Protein AF-A0A8R1IP32-F1 (afdb_monomer_lite)

pLDDT: mean 83.84, std 14.91, range [37.38, 96.38]

Radius of gyration: 29.08 Å; chains: 1; bounding box: 67×50×126 Å

InterPro domains:
  IPR026971 Condensin subunit 1/Condensin-2 complex subunit D3 [PTHR14222] (8-237)

Sequence (276 aa):
MQLHQANDDRVVEDEQAAADKLHTVLQLRAQIQQLIDKMIVEVELSNCIDIALRCVLMGETAEIKEGIKFLTRCKLFEITGAETAIRSMCSLVWRPSADVITELIDAAEDMFISKLDGNEKASERDKSTVENLMKAMHGATEMDRPSIEEVIYLLASVGNDDEGGLGRHRKRRHIETNVITRLWAIALDNSTGGTNKKIDALRILYPISRTEKGIPEARTRIRSLQKKLMDEPAVAVEALRIISILNTPTKQEKGSIRFIARCSAFIRTTRCLDPS

Foldseek 3Di:
DVVVVVVVVVVVVVVVVVVVVVVVVVVVVVVVVVVVVVVVVLVVLLVCLVVLLCCLVPNDLVSVLVSLVSLLVCLVVVRPPSLVSLLSSLVCCPPPDPSSVVSNLQSCLSQQQADDDPPDDPVVSLVSNLVSLLSSLQPRDPVSLVSSLVSLLVLAAPPPPPPDDDDDDDPGDHNDPSSLVVLCCQLLDPDPDDPSSNLSSLSSLLSNCLHLVNLVVLVVCLVSLVVQCPPDPSSVVSSVSSVVNNPPAHPVRVVVVVVVVVVVVVVVVVVVPDDD

Organism: Caenorhabditis japonica (NCBI:txid281687)

Secondary structure (DSSP, 8-state):
-HHHHHHHHHHHHHHHHHHHHHHHHHHHHHHHHHHHHHHHHHHHHHHHHHHHHHHHHHS-HHHHHHHHHHHHHHHHTT-TTHHHHHHHHGGGGGSS-HHHHHHHHHHHHHHHS----TT--HHHHHHHHHHHHHHHHTT--TTTHHHHHHHHHHHHH-TT--SS--S---------HHHHHHHHHHHT--SSS-HHHHHHHHHHHHHHHTSTTHHHHHHHTHHHHHHHTTS-HHHHHHHHHHHHHTTSPPHHHHHHHHHHHHHHHHHHHHTTS---

Structure (mmCIF, N/CA/C/O backbone):
data_AF-A0A8R1IP32-F1
#
_entry.id   AF-A0A8R1IP32-F1
#
loop_
_atom_site.group_PDB
_atom_site.id
_atom_site.type_symbol
_atom_site.label_atom_id
_atom_site.label_alt_id
_atom_site.label_comp_id
_atom_site.label_asym_id
_atom_site.label_entity_id
_atom_site.label_seq_id
_atom_site.pdbx_PDB_ins_code
_atom_site.Cartn_x
_atom_site.Cartn_y
_atom_site.Cartn_z
_atom_site.occupancy
_atom_site.B_iso_or_equiv
_atom_site.auth_seq_id
_atom_site.auth_comp_id
_atom_site.auth_asym_id
_atom_site.auth_atom_id
_atom_site.pdbx_PDB_model_num
ATOM 1 N N . MET A 1 1 ? 17.462 -6.164 -74.990 1.00 57.53 1 MET A N 1
ATOM 2 C CA . MET A 1 1 ? 16.887 -5.013 -74.255 1.00 57.53 1 MET A CA 1
ATOM 3 C C . MET A 1 1 ? 16.107 -5.459 -73.021 1.00 57.53 1 MET A C 1
ATOM 5 O O . MET A 1 1 ? 16.503 -5.069 -71.938 1.00 57.53 1 MET A O 1
ATOM 9 N N . GLN A 1 2 ? 15.111 -6.347 -73.141 1.00 57.56 2 GLN A N 1
ATOM 10 C CA . GLN A 1 2 ? 14.302 -6.820 -71.996 1.00 57.56 2 GLN A CA 1
ATOM 11 C C . GLN A 1 2 ? 15.091 -7.562 -70.892 1.00 57.56 2 GLN A C 1
ATOM 13 O O . GLN A 1 2 ? 14.781 -7.414 -69.719 1.00 57.56 2 GLN A O 1
ATOM 18 N N . LEU A 1 3 ? 16.148 -8.309 -71.242 1.00 58.19 3 LEU A N 1
ATOM 19 C CA . LEU A 1 3 ? 17.011 -9.003 -70.267 1.00 58.19 3 LEU A CA 1
ATOM 20 C C . LEU A 1 3 ? 17.903 -8.066 -69.435 1.00 58.19 3 LEU A C 1
ATOM 22 O O . LEU A 1 3 ? 18.272 -8.430 -68.328 1.00 58.19 3 LEU A O 1
ATOM 26 N N . HIS A 1 4 ? 18.253 -6.887 -69.959 1.00 57.31 4 HIS A N 1
ATOM 27 C CA . HIS A 1 4 ? 19.042 -5.907 -69.204 1.00 57.31 4 HIS A CA 1
ATOM 28 C C . HIS A 1 4 ? 18.160 -5.154 -68.206 1.00 57.31 4 HIS A C 1
ATOM 30 O O . HIS A 1 4 ? 18.536 -5.051 -67.049 1.00 57.31 4 HIS A O 1
ATOM 36 N N . GLN A 1 5 ? 16.943 -4.770 -68.608 1.00 62.59 5 GLN A N 1
ATOM 37 C CA . GLN A 1 5 ? 15.963 -4.155 -67.704 1.00 62.59 5 GLN A CA 1
ATOM 38 C C . GLN A 1 5 ? 15.575 -5.080 -66.543 1.00 62.59 5 GLN A C 1
ATOM 40 O O . GLN A 1 5 ? 15.630 -4.663 -65.398 1.00 62.59 5 GLN A O 1
ATOM 45 N N . ALA A 1 6 ? 15.307 -6.364 -66.805 1.00 65.38 6 ALA A N 1
ATOM 46 C CA . ALA A 1 6 ? 14.987 -7.321 -65.742 1.00 65.38 6 ALA A CA 1
ATOM 47 C C . ALA A 1 6 ? 16.161 -7.611 -64.781 1.00 65.38 6 ALA A C 1
ATOM 49 O O . ALA A 1 6 ? 15.945 -8.126 -63.685 1.00 65.38 6 ALA A O 1
ATOM 50 N N . ASN A 1 7 ? 17.402 -7.341 -65.195 1.00 69.19 7 ASN A N 1
ATOM 51 C CA . ASN A 1 7 ? 18.579 -7.491 -64.342 1.00 69.19 7 ASN A CA 1
ATOM 52 C C . ASN A 1 7 ? 18.815 -6.223 -63.508 1.00 69.19 7 ASN A C 1
ATOM 54 O O . ASN A 1 7 ? 19.120 -6.332 -62.326 1.00 69.19 7 ASN A O 1
ATOM 58 N N . ASP A 1 8 ? 18.601 -5.046 -64.100 1.00 70.00 8 ASP A N 1
ATOM 59 C CA . ASP A 1 8 ? 18.676 -3.755 -63.411 1.00 70.00 8 ASP A CA 1
ATOM 60 C C . ASP A 1 8 ? 17.563 -3.619 -62.355 1.00 70.00 8 ASP A C 1
ATOM 62 O O . ASP A 1 8 ? 17.843 -3.231 -61.223 1.00 70.00 8 ASP A O 1
ATOM 66 N N . ASP A 1 9 ? 16.333 -4.043 -62.668 1.00 72.88 9 ASP A N 1
ATOM 67 C CA . ASP A 1 9 ? 15.201 -4.024 -61.728 1.00 72.88 9 ASP A CA 1
ATOM 68 C C . ASP A 1 9 ? 15.466 -4.912 -60.496 1.00 72.88 9 ASP A C 1
ATOM 70 O O . ASP A 1 9 ? 15.176 -4.525 -59.365 1.00 72.88 9 ASP A O 1
ATOM 74 N N . ARG A 1 10 ? 16.102 -6.078 -60.685 1.00 74.56 10 ARG A N 1
ATOM 75 C CA . ARG A 1 10 ? 16.478 -6.978 -59.580 1.00 74.56 10 ARG A CA 1
ATOM 76 C C . ARG A 1 10 ? 17.589 -6.410 -58.701 1.00 74.56 10 ARG A C 1
ATOM 78 O O . ARG A 1 10 ? 17.558 -6.606 -57.492 1.00 74.56 10 ARG A O 1
ATOM 85 N N . VAL A 1 11 ? 18.559 -5.709 -59.290 1.00 78.88 11 VAL A N 1
ATOM 86 C CA . VAL A 1 11 ? 19.636 -5.051 -58.532 1.00 78.88 11 VAL A CA 1
ATOM 87 C C . VAL A 1 11 ? 19.066 -3.934 -57.656 1.00 78.88 11 VAL A C 1
ATOM 89 O O . VAL A 1 11 ? 19.436 -3.832 -56.490 1.00 78.88 11 VAL A O 1
ATOM 92 N N . VAL A 1 12 ? 18.114 -3.152 -58.174 1.00 80.75 12 VAL A N 1
ATOM 93 C CA . VAL A 1 12 ? 17.436 -2.095 -57.406 1.00 80.75 12 VAL A CA 1
ATOM 94 C C . VAL A 1 12 ? 16.606 -2.677 -56.256 1.00 80.75 12 VAL A C 1
ATOM 96 O O . VAL A 1 12 ? 16.650 -2.151 -55.144 1.00 80.75 12 VAL A O 1
ATOM 99 N N . GLU A 1 13 ? 15.884 -3.777 -56.480 1.00 81.56 13 GLU A N 1
ATOM 100 C CA . GLU A 1 13 ? 15.136 -4.465 -55.419 1.00 81.56 13 GLU A CA 1
ATOM 101 C C . GLU A 1 13 ? 16.055 -5.028 -54.321 1.00 81.56 13 GLU A C 1
ATOM 103 O O . GLU A 1 13 ? 15.749 -4.894 -53.133 1.00 81.56 13 GLU A O 1
ATOM 108 N N . ASP A 1 14 ? 17.201 -5.607 -54.691 1.00 81.88 14 ASP A N 1
ATOM 109 C CA . ASP A 1 14 ? 18.185 -6.131 -53.739 1.00 81.88 14 ASP A CA 1
ATOM 110 C C . ASP A 1 14 ? 18.859 -5.007 -52.927 1.00 81.88 14 ASP A C 1
ATOM 112 O O . ASP A 1 14 ? 19.059 -5.152 -51.715 1.00 81.88 14 ASP A O 1
ATOM 116 N N . GLU A 1 15 ? 19.166 -3.865 -53.553 1.00 81.94 15 GLU A N 1
ATOM 117 C CA . GLU A 1 15 ? 19.694 -2.672 -52.875 1.00 81.94 15 GLU A CA 1
ATOM 118 C C . GLU A 1 15 ? 18.669 -2.062 -51.913 1.00 81.94 15 GLU A C 1
ATOM 120 O O . GLU A 1 15 ? 19.012 -1.730 -50.773 1.00 81.94 15 GLU A O 1
ATOM 125 N N . GLN A 1 16 ? 17.402 -1.980 -52.324 1.00 82.81 16 GLN A N 1
ATOM 126 C CA . GLN A 1 16 ? 16.315 -1.502 -51.473 1.00 82.81 16 GLN A CA 1
ATOM 127 C C . GLN A 1 16 ? 16.096 -2.446 -50.281 1.00 82.81 16 GLN A C 1
ATOM 129 O O . GLN A 1 16 ? 16.031 -1.998 -49.137 1.00 82.81 16 GLN A O 1
ATOM 134 N N . ALA A 1 17 ? 16.091 -3.762 -50.510 1.00 85.06 17 ALA A N 1
ATOM 135 C CA . ALA A 1 17 ? 15.984 -4.753 -49.443 1.00 85.06 17 ALA A CA 1
ATOM 136 C C . ALA A 1 17 ? 17.194 -4.723 -48.490 1.00 85.06 17 ALA A C 1
ATOM 138 O O . ALA A 1 17 ? 17.050 -4.972 -47.288 1.00 85.06 17 ALA A O 1
ATOM 139 N N . ALA A 1 18 ? 18.396 -4.423 -48.993 1.00 85.62 18 ALA A N 1
ATOM 140 C CA . ALA A 1 18 ? 19.586 -4.230 -48.169 1.00 85.62 18 ALA A CA 1
ATOM 141 C C . ALA A 1 18 ? 19.497 -2.944 -47.329 1.00 85.62 18 ALA A C 1
ATOM 143 O O . ALA A 1 18 ? 19.829 -2.972 -46.139 1.00 85.62 18 ALA A O 1
ATOM 144 N N . ALA A 1 19 ? 19.002 -1.847 -47.909 1.00 85.12 19 ALA A N 1
ATOM 145 C CA . ALA A 1 19 ? 18.762 -0.589 -47.207 1.00 85.12 19 ALA A CA 1
ATOM 146 C C . ALA A 1 19 ? 17.698 -0.742 -46.108 1.00 85.12 19 ALA A C 1
ATOM 148 O O . ALA A 1 19 ? 17.917 -0.298 -44.978 1.00 85.12 19 ALA A O 1
ATOM 149 N N . ASP A 1 20 ? 16.604 -1.452 -46.387 1.00 89.94 20 ASP A N 1
ATOM 150 C CA . ASP A 1 20 ? 15.539 -1.727 -45.419 1.00 89.94 20 ASP A CA 1
ATOM 151 C C . ASP A 1 20 ? 16.045 -2.607 -44.266 1.00 89.94 20 ASP A C 1
ATOM 153 O O . ASP A 1 20 ? 15.796 -2.320 -43.089 1.00 89.94 20 ASP A O 1
ATOM 157 N N . LYS A 1 21 ? 16.841 -3.644 -44.565 1.00 89.19 21 LYS A N 1
ATOM 158 C CA . LYS A 1 21 ? 17.506 -4.466 -43.537 1.00 89.19 21 LYS A CA 1
ATOM 159 C C . LYS A 1 21 ? 18.446 -3.630 -42.673 1.00 89.19 21 LYS A C 1
ATOM 161 O O . LYS A 1 21 ? 18.402 -3.748 -41.449 1.00 89.19 21 LYS A O 1
ATOM 166 N N . LEU A 1 22 ? 19.263 -2.769 -43.279 1.00 91.56 22 LEU A N 1
ATOM 167 C CA . LEU A 1 22 ? 20.160 -1.874 -42.548 1.00 91.56 22 LEU A CA 1
ATOM 168 C C . LEU A 1 22 ? 19.375 -0.907 -41.652 1.00 91.56 22 LEU A C 1
ATOM 170 O O . LEU A 1 22 ? 19.733 -0.727 -40.488 1.00 91.56 22 LEU A O 1
ATOM 174 N N . HIS A 1 23 ? 18.280 -0.335 -42.155 1.00 91.50 23 HIS A N 1
ATOM 175 C CA . HIS A 1 23 ? 17.402 0.530 -41.373 1.00 91.50 23 HIS A CA 1
ATOM 176 C C . HIS A 1 23 ? 16.813 -0.211 -40.167 1.00 91.50 23 HIS A C 1
ATOM 178 O O . HIS A 1 23 ? 16.862 0.292 -39.045 1.00 91.50 23 HIS A O 1
ATOM 184 N N . THR A 1 24 ? 16.348 -1.445 -40.373 1.00 92.50 24 THR A N 1
ATOM 185 C CA . THR A 1 24 ? 15.814 -2.301 -39.304 1.00 92.50 24 THR A CA 1
ATOM 186 C C . THR A 1 24 ? 16.881 -2.604 -38.245 1.00 92.50 24 THR A C 1
ATOM 188 O O . THR A 1 24 ? 16.621 -2.497 -37.048 1.00 92.50 24 THR A O 1
ATOM 191 N N . VAL A 1 25 ? 18.115 -2.911 -38.662 1.00 93.31 25 VAL A N 1
ATOM 192 C CA . VAL A 1 25 ? 19.250 -3.133 -37.749 1.00 93.31 25 VAL A CA 1
ATOM 193 C C . VAL A 1 25 ? 19.569 -1.876 -36.935 1.00 93.31 25 VAL A C 1
ATOM 195 O O . VAL A 1 25 ? 19.809 -1.970 -35.731 1.00 93.31 25 VAL A O 1
ATOM 198 N N . LEU A 1 26 ? 19.542 -0.693 -37.554 1.00 93.56 26 LEU A N 1
ATOM 199 C CA . LEU A 1 26 ? 19.768 0.573 -36.853 1.00 93.56 26 LEU A CA 1
ATOM 200 C C . LEU A 1 26 ? 18.653 0.883 -35.845 1.00 93.56 26 LEU A C 1
ATOM 202 O O . LEU A 1 26 ? 18.955 1.304 -34.727 1.00 93.56 26 LEU A O 1
ATOM 206 N N . GLN A 1 27 ? 17.389 0.623 -36.194 1.00 94.00 27 GLN A N 1
ATOM 207 C CA . GLN A 1 27 ? 16.262 0.764 -35.267 1.00 94.00 27 GLN A CA 1
ATOM 208 C C . GLN A 1 27 ? 16.402 -0.175 -34.064 1.00 94.00 27 GLN A C 1
ATOM 210 O O . GLN A 1 27 ? 16.279 0.268 -32.922 1.00 94.00 27 GLN A O 1
ATOM 215 N N . LEU A 1 28 ? 16.722 -1.451 -34.301 1.00 94.25 28 LEU A N 1
ATOM 216 C CA . LEU A 1 28 ? 16.949 -2.427 -33.232 1.00 94.25 28 LEU A CA 1
ATOM 217 C C . LEU A 1 28 ? 18.117 -2.013 -32.334 1.00 94.25 28 LEU A C 1
ATOM 219 O O . LEU A 1 28 ? 18.013 -2.090 -31.113 1.00 94.25 28 LEU A O 1
ATOM 223 N N . ARG A 1 29 ? 19.210 -1.505 -32.911 1.00 94.44 29 ARG A N 1
ATOM 224 C CA . ARG A 1 29 ? 20.347 -0.997 -32.135 1.00 94.44 29 ARG A CA 1
ATOM 225 C C . ARG A 1 29 ? 19.951 0.182 -31.244 1.00 94.44 29 ARG A C 1
ATOM 227 O O . ARG A 1 29 ? 20.361 0.221 -30.087 1.00 94.44 29 ARG A O 1
ATOM 234 N N . ALA A 1 30 ? 19.150 1.114 -31.757 1.00 93.88 30 ALA A N 1
ATOM 235 C CA . ALA A 1 30 ? 18.647 2.236 -30.969 1.00 93.88 30 ALA A CA 1
ATOM 236 C C . ALA A 1 30 ? 17.733 1.765 -29.824 1.00 93.88 30 ALA A C 1
ATOM 238 O O . ALA A 1 30 ? 17.866 2.247 -28.701 1.00 93.88 30 ALA A O 1
ATOM 239 N N . GLN A 1 31 ? 16.858 0.785 -30.074 1.00 95.12 31 GLN A N 1
ATOM 240 C CA . GLN A 1 3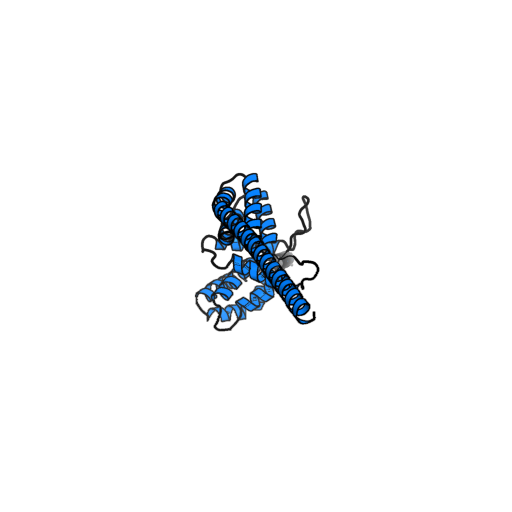1 ? 16.011 0.184 -29.037 1.00 95.12 31 GLN A CA 1
ATOM 241 C C . GLN A 1 31 ? 16.838 -0.528 -27.959 1.00 95.12 31 GLN A C 1
ATOM 243 O O . GLN A 1 31 ? 16.577 -0.343 -26.772 1.00 95.12 31 GLN A O 1
ATOM 248 N N . ILE A 1 32 ? 17.864 -1.291 -28.351 1.00 94.88 32 ILE A N 1
ATOM 249 C CA . ILE A 1 32 ? 18.784 -1.945 -27.411 1.00 94.88 32 ILE A CA 1
ATOM 250 C C . ILE A 1 32 ? 19.489 -0.901 -26.544 1.00 94.88 32 ILE A C 1
ATOM 252 O O . ILE A 1 32 ? 19.526 -1.059 -25.327 1.00 94.88 32 ILE A O 1
ATOM 256 N N . GLN A 1 33 ? 19.991 0.188 -27.136 1.00 95.25 33 GLN A N 1
ATOM 257 C CA . GLN A 1 33 ? 20.644 1.249 -26.369 1.00 95.25 33 GLN A CA 1
ATOM 258 C C . GLN A 1 33 ? 19.686 1.889 -25.356 1.00 95.25 33 GLN A C 1
ATOM 260 O O . GLN A 1 33 ? 20.039 2.032 -24.192 1.00 95.25 33 GLN A O 1
ATOM 265 N N . GLN A 1 34 ? 18.444 2.180 -25.755 1.00 95.12 34 GLN A N 1
ATOM 266 C CA . GLN A 1 34 ? 17.430 2.706 -24.836 1.00 95.12 34 GLN A CA 1
ATOM 267 C C . GLN A 1 34 ? 17.121 1.750 -23.677 1.00 95.12 34 GLN A C 1
ATOM 269 O O . GLN A 1 34 ? 16.839 2.204 -22.569 1.00 95.12 34 GLN A O 1
ATOM 274 N N . LEU A 1 35 ? 17.133 0.436 -23.915 1.00 94.81 35 LEU A N 1
ATOM 275 C CA . LEU A 1 35 ? 16.947 -0.555 -22.853 1.00 94.81 35 LEU A CA 1
ATOM 276 C C . LEU A 1 35 ? 18.149 -0.594 -21.905 1.00 94.81 35 LEU A C 1
ATOM 278 O O . LEU A 1 35 ? 17.945 -0.619 -20.695 1.00 94.81 35 LEU A O 1
ATOM 282 N N . ILE A 1 36 ? 19.374 -0.533 -22.436 1.00 95.19 36 ILE A N 1
ATOM 283 C CA . ILE A 1 36 ? 20.601 -0.451 -21.630 1.00 95.19 36 ILE A CA 1
ATOM 284 C C . ILE A 1 36 ? 20.561 0.790 -20.733 1.00 95.19 36 ILE A C 1
ATOM 286 O O . ILE A 1 36 ? 20.760 0.673 -19.527 1.00 95.19 36 ILE A O 1
ATOM 290 N N . ASP A 1 37 ? 20.229 1.954 -21.291 1.00 94.56 37 ASP A N 1
ATOM 291 C CA . ASP A 1 37 ? 20.177 3.208 -20.535 1.00 94.56 37 ASP A CA 1
ATOM 292 C C . ASP A 1 37 ? 19.128 3.141 -19.408 1.00 94.56 37 ASP A C 1
ATOM 294 O O . ASP A 1 37 ? 19.388 3.568 -18.283 1.00 94.56 37 ASP A O 1
ATOM 298 N N . LYS A 1 38 ? 17.959 2.535 -19.669 1.00 93.19 38 LYS A N 1
ATOM 299 C CA . LYS A 1 38 ? 16.922 2.306 -18.645 1.00 93.19 38 LYS A CA 1
ATOM 300 C C . LYS A 1 38 ? 17.394 1.367 -17.535 1.00 93.19 38 LYS A C 1
ATOM 302 O O . LYS A 1 38 ? 17.108 1.634 -16.372 1.00 93.19 38 LYS A O 1
ATOM 307 N N . MET A 1 39 ? 18.103 0.292 -17.881 1.00 93.19 39 MET A N 1
ATOM 308 C CA . MET A 1 39 ? 18.652 -0.646 -16.896 1.00 93.19 39 MET A CA 1
ATOM 309 C C . MET A 1 39 ? 19.712 0.016 -16.017 1.00 93.19 39 MET A C 1
ATOM 311 O O . MET A 1 39 ? 19.711 -0.197 -14.811 1.00 93.19 39 MET A O 1
ATOM 315 N N . ILE A 1 40 ? 20.578 0.852 -16.597 1.00 95.62 40 ILE A N 1
ATOM 316 C CA . ILE A 1 40 ? 21.571 1.613 -15.829 1.00 95.62 40 ILE A CA 1
ATOM 317 C C . ILE A 1 40 ? 20.863 2.506 -14.807 1.00 95.62 40 ILE A C 1
ATOM 319 O O . ILE A 1 40 ? 21.204 2.477 -13.630 1.00 95.62 40 ILE A O 1
ATOM 323 N N . VAL A 1 41 ? 19.835 3.250 -15.229 1.00 94.25 41 VAL A N 1
ATOM 324 C CA . VAL A 1 41 ? 19.072 4.116 -14.318 1.00 94.25 41 VAL A CA 1
ATOM 325 C C . VAL A 1 41 ? 18.386 3.316 -13.206 1.00 94.25 41 VAL A C 1
ATOM 327 O O . VAL A 1 41 ? 18.398 3.757 -12.061 1.00 94.25 41 VAL A O 1
ATOM 330 N N . GLU A 1 42 ? 17.805 2.153 -13.508 1.00 94.31 42 GLU A N 1
ATOM 331 C CA . GLU A 1 42 ? 17.173 1.298 -12.493 1.00 94.31 42 GLU A CA 1
ATOM 332 C C . GLU A 1 42 ? 18.176 0.839 -11.431 1.00 94.31 42 GLU A C 1
ATOM 334 O O . GLU A 1 42 ? 17.901 0.991 -10.240 1.00 94.31 42 GLU A O 1
ATOM 339 N N . VAL A 1 43 ? 19.359 0.382 -11.852 1.00 95.31 43 VAL A N 1
ATOM 340 C CA . VAL A 1 43 ? 20.417 -0.077 -10.943 1.00 95.31 43 VAL A CA 1
ATOM 341 C C . VAL A 1 43 ? 20.917 1.067 -10.066 1.00 95.31 43 VAL A C 1
ATOM 343 O O . VAL A 1 43 ? 21.029 0.907 -8.850 1.00 95.31 43 VAL A O 1
ATOM 346 N N . GLU A 1 44 ? 21.177 2.238 -10.651 1.00 94.75 44 GLU A N 1
ATOM 347 C CA . GLU A 1 44 ? 21.612 3.414 -9.891 1.00 94.75 44 GLU A CA 1
ATOM 348 C C . GLU A 1 44 ? 20.552 3.842 -8.867 1.00 94.75 44 GLU A C 1
ATOM 350 O O . GLU A 1 44 ? 20.872 4.097 -7.705 1.00 94.75 44 GLU A O 1
ATOM 355 N N . LEU A 1 45 ? 19.270 3.848 -9.250 1.00 95.75 45 LEU A N 1
ATOM 356 C CA . LEU A 1 45 ? 18.181 4.161 -8.326 1.00 95.75 45 LEU A CA 1
ATOM 357 C C . LEU A 1 45 ? 18.049 3.115 -7.218 1.00 95.75 45 LEU A C 1
ATOM 359 O O . LEU A 1 45 ? 17.880 3.500 -6.062 1.00 95.75 45 LEU A O 1
ATOM 363 N N . SER A 1 46 ? 18.160 1.824 -7.544 1.00 95.62 46 SER A N 1
ATOM 364 C CA . SER A 1 46 ? 18.131 0.731 -6.566 1.00 95.62 46 SER A CA 1
ATOM 365 C C . SER A 1 46 ? 19.248 0.888 -5.532 1.00 95.62 46 SER A C 1
ATOM 367 O O . SER A 1 46 ? 19.005 0.733 -4.337 1.00 95.62 46 SER A O 1
ATOM 369 N N . ASN A 1 47 ? 20.456 1.267 -5.961 1.00 95.06 47 ASN A N 1
ATOM 370 C CA . ASN A 1 47 ? 21.589 1.506 -5.062 1.00 95.06 47 ASN A CA 1
ATOM 371 C C . ASN A 1 47 ? 21.355 2.696 -4.114 1.00 95.06 47 ASN A C 1
ATOM 373 O O . ASN A 1 47 ? 21.874 2.721 -2.996 1.00 95.06 47 ASN A O 1
ATOM 377 N N . CYS A 1 48 ? 20.557 3.685 -4.526 1.00 95.62 48 CYS A N 1
ATOM 378 C CA . CYS A 1 48 ? 20.222 4.838 -3.691 1.00 95.62 48 CYS A CA 1
ATOM 379 C C . CYS A 1 48 ? 19.155 4.546 -2.622 1.00 95.62 48 CYS A C 1
ATOM 381 O O . CYS A 1 48 ? 19.026 5.336 -1.684 1.00 95.62 48 CYS A O 1
ATOM 383 N N . ILE A 1 49 ? 18.392 3.452 -2.730 1.00 96.19 49 ILE A N 1
ATOM 384 C CA . ILE A 1 49 ? 17.252 3.179 -1.837 1.00 96.19 49 ILE A CA 1
ATOM 385 C C . ILE A 1 49 ? 17.682 3.049 -0.379 1.00 96.19 49 ILE A C 1
ATOM 387 O O . ILE A 1 49 ? 17.058 3.661 0.487 1.00 96.19 49 ILE A O 1
ATOM 391 N N . ASP A 1 50 ? 18.758 2.317 -0.096 1.00 94.12 50 ASP A N 1
ATOM 392 C CA . ASP A 1 50 ? 19.220 2.103 1.280 1.00 94.12 50 ASP A CA 1
ATOM 393 C C . ASP A 1 50 ? 19.684 3.409 1.936 1.00 94.12 50 ASP A C 1
ATOM 395 O O . ASP A 1 50 ? 19.418 3.665 3.115 1.00 94.12 50 ASP A O 1
ATOM 399 N N . ILE A 1 51 ? 20.342 4.273 1.158 1.00 93.75 51 ILE A N 1
ATOM 400 C CA . ILE A 1 51 ? 20.790 5.592 1.615 1.00 93.75 51 ILE A CA 1
ATOM 401 C C . ILE A 1 51 ? 19.575 6.481 1.887 1.00 93.75 51 ILE A C 1
ATOM 403 O O . ILE A 1 51 ? 19.481 7.080 2.959 1.00 93.75 51 ILE A O 1
ATOM 407 N N . ALA A 1 52 ? 18.615 6.516 0.959 1.00 94.94 52 ALA A N 1
ATOM 408 C CA . ALA A 1 52 ? 17.386 7.281 1.120 1.00 94.94 52 ALA A CA 1
ATOM 409 C C . ALA A 1 52 ? 16.579 6.807 2.336 1.00 94.94 52 ALA A C 1
ATOM 411 O O . ALA A 1 52 ? 16.143 7.629 3.138 1.00 94.94 52 ALA A O 1
ATOM 412 N N . LEU A 1 53 ? 16.441 5.493 2.537 1.00 95.31 53 LEU A N 1
ATOM 413 C CA . LEU A 1 53 ? 15.781 4.930 3.713 1.00 95.31 53 LEU A CA 1
ATOM 414 C C . LEU A 1 53 ? 16.486 5.352 5.005 1.00 95.31 53 LEU A C 1
ATOM 416 O O . LEU A 1 53 ? 15.830 5.706 5.983 1.00 95.31 53 LEU A O 1
ATOM 420 N N . ARG A 1 54 ? 17.821 5.382 5.019 1.00 93.69 54 ARG A N 1
ATOM 421 C CA . ARG A 1 54 ? 18.583 5.844 6.184 1.00 93.69 54 ARG A CA 1
ATOM 422 C C . ARG A 1 54 ? 18.301 7.313 6.507 1.00 93.69 54 ARG A C 1
ATOM 424 O O . ARG A 1 54 ? 18.095 7.632 7.678 1.00 93.69 54 ARG A O 1
ATOM 431 N N . CYS A 1 55 ? 18.228 8.176 5.493 1.00 92.69 55 CYS A N 1
ATOM 432 C CA . CYS A 1 55 ? 17.815 9.575 5.647 1.00 92.69 55 CYS A CA 1
ATOM 433 C C . CYS A 1 55 ? 16.376 9.688 6.171 1.00 92.69 55 CYS A C 1
ATOM 435 O O . CYS A 1 55 ? 16.106 10.478 7.066 1.00 92.69 55 CYS A O 1
ATOM 437 N N . VAL A 1 56 ? 15.461 8.850 5.684 1.00 94.19 56 VAL A N 1
ATOM 438 C CA . VAL A 1 56 ? 14.064 8.813 6.143 1.00 94.19 56 VAL A CA 1
ATOM 439 C C . VAL A 1 56 ? 13.951 8.394 7.610 1.00 94.19 56 VAL A C 1
ATOM 441 O O . VAL A 1 56 ? 13.130 8.937 8.344 1.00 94.19 56 VAL A O 1
ATOM 444 N N . LEU A 1 57 ? 14.769 7.446 8.068 1.00 91.88 57 LEU A N 1
ATOM 445 C CA . LEU A 1 57 ? 14.688 6.937 9.438 1.00 91.88 57 LEU A CA 1
ATOM 446 C C . LEU A 1 57 ? 15.428 7.811 10.459 1.00 91.88 57 LEU A C 1
ATOM 448 O O . LEU A 1 57 ? 14.998 7.871 11.614 1.00 91.88 57 LEU A O 1
ATOM 452 N N . MET A 1 58 ? 16.523 8.463 10.057 1.00 91.75 58 MET A N 1
ATOM 453 C CA . MET A 1 58 ? 17.457 9.143 10.968 1.00 91.75 58 MET A CA 1
ATOM 454 C C . MET A 1 58 ? 17.622 10.646 10.719 1.00 91.75 58 MET A C 1
ATOM 456 O O . MET A 1 58 ? 18.230 11.314 11.552 1.00 91.75 58 MET A O 1
ATOM 460 N N . GLY A 1 59 ? 17.134 11.162 9.593 1.00 89.62 59 GLY A N 1
ATOM 461 C CA . GLY A 1 59 ? 17.352 12.543 9.173 1.00 89.62 59 GLY A CA 1
ATOM 462 C C . GLY A 1 59 ? 16.478 13.566 9.894 1.00 89.62 59 GLY A C 1
ATOM 463 O O . GLY A 1 59 ? 15.639 13.246 10.742 1.00 89.62 59 GLY A O 1
ATOM 464 N N . GLU A 1 60 ? 16.670 14.826 9.524 1.00 90.50 60 GLU A N 1
ATOM 465 C CA . GLU A 1 60 ? 15.827 15.933 9.971 1.00 90.50 60 GLU A CA 1
ATOM 466 C C . GLU A 1 60 ? 14.494 15.974 9.210 1.00 90.50 60 GLU A C 1
ATOM 468 O O . GLU A 1 60 ? 14.363 15.426 8.120 1.00 90.50 60 GLU A O 1
ATOM 473 N N . THR A 1 61 ? 13.486 16.677 9.736 1.00 89.88 61 THR A N 1
ATOM 474 C CA . THR A 1 61 ? 12.135 16.733 9.140 1.00 89.88 61 THR A CA 1
ATOM 475 C C . THR A 1 61 ? 12.132 17.045 7.636 1.00 89.88 61 THR A C 1
ATOM 477 O O . THR A 1 61 ? 11.333 16.467 6.903 1.00 89.88 61 THR A O 1
ATOM 480 N N . ALA A 1 62 ? 13.006 17.937 7.158 1.00 90.81 62 ALA A N 1
ATOM 481 C CA . ALA A 1 62 ? 13.104 18.264 5.733 1.00 90.81 62 ALA A CA 1
ATOM 482 C C . ALA A 1 62 ? 13.667 17.098 4.899 1.00 90.81 62 ALA A C 1
ATOM 484 O O . ALA A 1 62 ? 13.107 16.764 3.856 1.00 90.81 62 ALA A O 1
ATOM 485 N N . GLU A 1 63 ? 14.723 16.444 5.386 1.00 91.94 63 GLU A N 1
ATOM 486 C CA . GLU A 1 63 ? 15.336 15.274 4.745 1.00 91.94 63 GLU A CA 1
ATOM 487 C C . GLU A 1 63 ? 14.376 14.086 4.728 1.00 91.94 63 GLU A C 1
ATOM 489 O O . GLU A 1 63 ? 14.269 13.391 3.721 1.00 91.94 63 GLU A O 1
ATOM 494 N N . ILE A 1 64 ? 13.626 13.894 5.817 1.00 93.75 64 ILE A N 1
ATOM 495 C CA . ILE A 1 64 ? 12.594 12.864 5.912 1.00 93.75 64 ILE A CA 1
ATOM 496 C C . ILE A 1 64 ? 11.528 13.094 4.840 1.00 93.75 64 ILE A C 1
ATOM 498 O O . ILE A 1 64 ? 11.201 12.164 4.106 1.00 93.75 64 ILE A O 1
ATOM 502 N N . LYS A 1 65 ? 11.005 14.322 4.709 1.00 93.12 65 LYS A N 1
ATOM 503 C CA . LYS A 1 65 ? 9.974 14.639 3.706 1.00 93.12 65 LYS A CA 1
ATOM 504 C C . LYS A 1 65 ? 10.473 14.382 2.279 1.00 93.12 65 LYS A C 1
ATOM 506 O O . LYS A 1 65 ? 9.769 13.757 1.489 1.00 93.12 65 LYS A O 1
ATOM 511 N N . GLU A 1 66 ? 11.692 14.801 1.943 1.00 93.44 66 GLU A N 1
ATOM 512 C CA . GLU A 1 66 ? 12.260 14.540 0.611 1.00 93.44 66 GLU A CA 1
ATOM 513 C C . GLU A 1 66 ? 12.581 13.057 0.380 1.00 93.44 66 GLU A C 1
ATOM 515 O O . GLU A 1 66 ? 12.315 12.524 -0.699 1.00 93.44 66 GLU A O 1
ATOM 520 N N . GLY A 1 67 ? 13.062 12.353 1.404 1.00 94.62 67 GLY A N 1
ATOM 521 C CA . GLY A 1 67 ? 13.298 10.915 1.346 1.00 94.62 67 GLY A CA 1
ATOM 522 C C . GLY A 1 67 ? 12.009 10.113 1.138 1.00 94.62 67 GLY A C 1
ATOM 523 O O . GLY A 1 67 ? 11.985 9.205 0.307 1.00 94.62 67 GLY A O 1
ATOM 524 N N . ILE A 1 68 ? 10.909 10.493 1.803 1.00 95.50 68 ILE A N 1
ATOM 525 C CA . ILE A 1 68 ? 9.580 9.898 1.584 1.00 95.50 68 ILE A CA 1
ATOM 526 C C . ILE A 1 68 ? 9.161 10.077 0.121 1.00 95.50 68 ILE A C 1
ATOM 528 O O . ILE A 1 68 ? 8.749 9.109 -0.522 1.00 95.50 68 ILE A O 1
ATOM 532 N N . LYS A 1 69 ? 9.303 11.283 -0.444 1.00 94.62 69 LYS A N 1
ATOM 533 C CA . LYS A 1 69 ? 8.965 11.551 -1.854 1.00 94.62 69 LYS A CA 1
ATOM 534 C C . LYS A 1 69 ? 9.808 10.721 -2.816 1.00 94.62 69 LYS A C 1
ATOM 536 O O . LYS A 1 69 ? 9.273 10.199 -3.796 1.00 94.62 69 LYS A O 1
ATOM 541 N N . PHE A 1 70 ? 11.108 10.593 -2.550 1.00 95.69 70 PHE A N 1
ATOM 542 C CA . PHE A 1 70 ? 12.009 9.772 -3.353 1.00 95.69 70 PHE A CA 1
ATOM 543 C C . PHE A 1 70 ? 11.584 8.300 -3.336 1.00 95.69 70 PHE A C 1
ATOM 545 O O . PHE A 1 70 ? 11.310 7.736 -4.396 1.00 95.69 70 PHE A O 1
ATOM 552 N N . LEU A 1 71 ? 11.428 7.703 -2.149 1.00 96.25 71 LEU A N 1
ATOM 553 C CA . LEU A 1 71 ? 11.028 6.298 -2.011 1.00 96.25 71 LEU A CA 1
ATOM 554 C C . LEU A 1 71 ? 9.645 6.029 -2.616 1.00 96.25 71 LEU A C 1
ATOM 556 O O . LEU A 1 71 ? 9.445 5.010 -3.275 1.00 96.25 71 LEU A O 1
ATOM 560 N N . THR A 1 72 ? 8.713 6.972 -2.464 1.00 95.00 72 THR A N 1
ATOM 561 C CA . THR A 1 72 ? 7.382 6.902 -3.082 1.00 95.00 72 THR A CA 1
ATOM 562 C C . THR A 1 72 ? 7.484 6.821 -4.603 1.00 95.00 72 THR A C 1
ATOM 564 O O . THR A 1 72 ? 6.850 5.967 -5.220 1.00 95.00 72 THR A O 1
ATOM 567 N N . ARG A 1 73 ? 8.326 7.653 -5.231 1.00 94.19 73 ARG A N 1
ATOM 568 C CA . ARG A 1 73 ? 8.565 7.589 -6.682 1.00 94.19 73 ARG A CA 1
ATOM 569 C C . ARG A 1 73 ? 9.223 6.275 -7.087 1.00 94.19 73 ARG A C 1
ATOM 571 O O . ARG A 1 73 ? 8.751 5.652 -8.031 1.00 94.19 73 ARG A O 1
ATOM 578 N N . CYS A 1 74 ? 10.246 5.822 -6.362 1.00 94.81 74 CYS A N 1
ATOM 579 C CA . CYS A 1 74 ? 10.880 4.526 -6.615 1.00 94.81 74 CYS A CA 1
ATOM 580 C C . CYS A 1 74 ? 9.862 3.379 -6.563 1.00 94.81 74 CYS A C 1
ATOM 582 O O . CYS A 1 74 ? 9.889 2.501 -7.420 1.00 94.81 74 CYS A O 1
ATOM 584 N N . LYS A 1 75 ? 8.913 3.416 -5.620 1.00 93.12 75 LYS A N 1
ATOM 585 C CA . LYS A 1 75 ? 7.838 2.422 -5.542 1.00 93.12 75 LYS A CA 1
ATOM 586 C C . LYS A 1 75 ? 6.880 2.497 -6.734 1.00 93.12 75 LYS A C 1
ATOM 588 O O . LYS A 1 75 ? 6.515 1.450 -7.263 1.00 93.12 75 LYS A O 1
ATOM 593 N N . LEU A 1 76 ? 6.484 3.698 -7.162 1.00 90.88 76 LEU A N 1
ATOM 594 C CA . LEU A 1 76 ? 5.592 3.892 -8.315 1.00 90.88 76 LEU A CA 1
ATOM 595 C C . LEU A 1 76 ? 6.220 3.434 -9.640 1.00 90.88 76 LEU A C 1
ATOM 597 O O . LEU A 1 76 ? 5.500 2.971 -10.518 1.00 90.88 76 LEU A O 1
ATOM 601 N N . PHE A 1 77 ? 7.545 3.529 -9.771 1.00 90.88 77 PHE A N 1
ATOM 602 C CA . PHE A 1 77 ? 8.298 2.997 -10.914 1.00 90.88 77 PHE A CA 1
ATOM 603 C C . PHE A 1 77 ? 8.728 1.530 -10.746 1.00 90.88 77 PHE A C 1
ATOM 605 O O . PHE A 1 77 ? 9.449 1.019 -11.596 1.00 90.88 77 PHE A O 1
ATOM 612 N N . GLU A 1 78 ? 8.300 0.864 -9.669 1.00 91.12 78 GLU A N 1
ATOM 613 C CA . GLU A 1 78 ? 8.655 -0.525 -9.343 1.00 91.12 78 GLU A CA 1
ATOM 614 C C . GLU A 1 78 ? 10.177 -0.792 -9.317 1.00 91.12 78 GLU A C 1
ATOM 616 O O . GLU A 1 78 ? 10.628 -1.872 -9.690 1.00 91.12 78 GLU A O 1
ATOM 621 N N . ILE A 1 79 ? 10.973 0.175 -8.835 1.00 95.06 79 ILE A N 1
ATOM 622 C CA . ILE A 1 79 ? 12.424 0.001 -8.651 1.00 95.06 79 ILE A CA 1
ATOM 623 C C . ILE A 1 79 ? 12.689 -1.119 -7.640 1.00 95.06 79 ILE A C 1
ATOM 625 O O . ILE A 1 79 ? 12.049 -1.189 -6.579 1.00 95.06 79 ILE A O 1
ATOM 629 N N . THR A 1 80 ? 13.658 -1.981 -7.950 1.00 93.50 80 THR A N 1
ATOM 630 C CA . THR A 1 80 ? 14.048 -3.105 -7.093 1.00 93.50 80 THR A CA 1
ATOM 631 C C . THR A 1 80 ? 14.383 -2.623 -5.681 1.00 93.50 80 THR A C 1
ATOM 633 O O . THR A 1 80 ? 15.048 -1.615 -5.503 1.00 93.50 80 THR A O 1
ATOM 636 N N . GLY A 1 81 ? 13.890 -3.313 -4.647 1.00 91.56 81 GLY A N 1
ATOM 637 C CA . GLY A 1 81 ? 14.138 -2.950 -3.242 1.00 91.56 81 GLY A CA 1
ATOM 638 C C . GLY A 1 81 ? 13.196 -1.888 -2.659 1.00 91.56 81 GLY A C 1
ATOM 639 O O . GLY A 1 81 ? 13.064 -1.806 -1.435 1.00 91.56 81 GLY A O 1
ATOM 640 N N . ALA A 1 82 ? 12.451 -1.149 -3.492 1.00 93.50 82 ALA A N 1
ATOM 641 C CA . ALA A 1 82 ? 11.555 -0.094 -3.016 1.00 93.50 82 ALA A CA 1
ATOM 642 C C . ALA A 1 82 ? 10.467 -0.633 -2.077 1.00 93.50 82 ALA A C 1
ATOM 644 O O . ALA A 1 82 ? 10.184 -0.020 -1.057 1.00 93.50 82 ALA A O 1
ATOM 645 N N . GLU A 1 83 ? 9.889 -1.807 -2.355 1.00 92.06 83 GLU A N 1
ATOM 646 C CA . GLU A 1 83 ? 8.835 -2.388 -1.505 1.00 92.06 83 GLU A CA 1
ATOM 647 C C . GLU A 1 83 ? 9.291 -2.631 -0.066 1.00 92.06 83 GLU A C 1
ATOM 649 O O . GLU A 1 83 ? 8.567 -2.323 0.879 1.00 92.06 83 GLU A O 1
ATOM 654 N N . THR A 1 84 ? 10.506 -3.151 0.107 1.00 92.81 84 THR A N 1
ATOM 655 C CA . THR A 1 84 ? 11.083 -3.386 1.433 1.00 92.81 84 THR A CA 1
ATOM 656 C C . THR A 1 84 ? 11.356 -2.065 2.143 1.00 92.81 84 THR A C 1
ATOM 658 O O . THR A 1 84 ? 11.010 -1.930 3.315 1.00 92.81 84 THR A O 1
ATOM 661 N N . ALA A 1 85 ? 11.865 -1.059 1.427 1.00 94.31 85 ALA A N 1
ATOM 662 C CA . ALA A 1 85 ? 12.067 0.270 1.992 1.00 94.31 85 ALA A CA 1
ATOM 663 C C . ALA A 1 85 ? 10.749 0.943 2.408 1.00 94.31 85 ALA A C 1
ATOM 665 O O . ALA A 1 85 ? 10.694 1.545 3.477 1.00 94.31 85 ALA A O 1
ATOM 666 N N . ILE A 1 86 ? 9.670 0.795 1.628 1.00 94.56 86 ILE A N 1
ATOM 667 C CA . ILE A 1 86 ? 8.340 1.305 1.998 1.00 94.56 86 ILE A CA 1
ATOM 668 C C . ILE A 1 86 ? 7.833 0.639 3.281 1.00 94.56 86 ILE A C 1
ATOM 670 O O . ILE A 1 86 ? 7.340 1.337 4.167 1.00 94.56 86 ILE A O 1
ATOM 674 N N . ARG A 1 87 ? 7.995 -0.684 3.424 1.00 94.44 87 ARG A N 1
ATOM 675 C CA . ARG A 1 87 ? 7.608 -1.401 4.651 1.00 94.44 87 ARG A CA 1
ATOM 676 C C . ARG A 1 87 ? 8.324 -0.847 5.884 1.00 94.44 87 ARG A C 1
ATOM 678 O O . ARG A 1 87 ? 7.669 -0.547 6.880 1.00 94.44 87 ARG A O 1
ATOM 685 N N . SER A 1 88 ? 9.636 -0.631 5.799 1.00 93.88 88 SER A N 1
ATOM 686 C CA . SER A 1 88 ? 10.406 -0.042 6.900 1.00 93.88 88 SER A CA 1
ATOM 687 C C . SER A 1 88 ? 10.083 1.441 7.123 1.00 93.88 88 SER A C 1
ATOM 689 O O . SER A 1 88 ? 10.028 1.894 8.267 1.00 93.88 88 SER A O 1
ATOM 691 N N . MET A 1 89 ? 9.798 2.199 6.060 1.00 94.94 89 MET A N 1
ATOM 692 C CA . MET A 1 89 ? 9.372 3.601 6.135 1.00 94.94 89 MET A CA 1
ATOM 693 C C . MET A 1 89 ? 8.060 3.767 6.912 1.00 94.94 89 MET A C 1
ATOM 695 O O . MET A 1 89 ? 7.898 4.766 7.613 1.00 94.94 89 MET A O 1
ATOM 699 N N . CYS A 1 90 ? 7.148 2.785 6.878 1.00 95.06 90 CYS A N 1
ATOM 700 C CA . CYS A 1 90 ? 5.914 2.830 7.671 1.00 95.06 90 CYS A CA 1
ATOM 701 C C . CYS A 1 90 ? 6.168 2.979 9.182 1.00 95.06 90 CYS A C 1
ATOM 703 O O . CYS A 1 90 ? 5.292 3.478 9.884 1.00 95.06 90 CYS A O 1
ATOM 705 N N . SER A 1 91 ? 7.353 2.618 9.696 1.00 94.44 91 SER A N 1
ATOM 706 C CA . SER A 1 91 ? 7.725 2.830 11.109 1.00 94.44 91 SER A CA 1
ATOM 707 C C . SER A 1 91 ? 7.700 4.302 11.545 1.00 94.44 91 SER A C 1
ATOM 709 O O . SER A 1 91 ? 7.592 4.592 12.739 1.00 94.44 91 SER A O 1
ATOM 711 N N . LEU A 1 92 ? 7.717 5.245 10.597 1.00 92.69 92 LEU A N 1
ATOM 712 C CA . LEU A 1 92 ? 7.568 6.672 10.870 1.00 92.69 92 LEU A CA 1
ATOM 713 C C . LEU A 1 92 ? 6.220 7.051 11.491 1.00 92.69 92 LEU A C 1
ATOM 715 O O . LEU A 1 92 ? 6.132 8.112 12.106 1.00 92.69 92 LEU A O 1
ATOM 719 N N . VAL A 1 93 ? 5.203 6.189 11.404 1.00 93.06 93 VAL A N 1
ATOM 720 C CA . VAL A 1 93 ? 3.900 6.405 12.055 1.00 93.06 93 VAL A CA 1
ATOM 721 C C . VAL A 1 93 ? 4.016 6.587 13.575 1.00 93.06 93 VAL A C 1
ATOM 723 O O . VAL A 1 93 ? 3.191 7.257 14.187 1.00 93.06 93 VAL A O 1
ATOM 726 N N . TRP A 1 94 ? 5.076 6.046 14.185 1.00 91.81 94 TRP A N 1
ATOM 727 C CA . TRP A 1 94 ? 5.332 6.137 15.623 1.00 91.81 94 TRP A CA 1
ATOM 728 C C . TRP A 1 94 ? 6.115 7.394 16.031 1.00 91.81 94 TRP A C 1
ATOM 730 O O . TRP A 1 94 ? 6.376 7.602 17.218 1.00 91.81 94 TRP A O 1
ATOM 740 N N . ARG A 1 95 ? 6.532 8.239 15.078 1.00 86.88 95 ARG A N 1
ATOM 741 C CA . ARG A 1 95 ? 7.222 9.498 15.387 1.00 86.88 95 ARG A CA 1
ATOM 742 C C . ARG A 1 95 ? 6.227 10.513 15.963 1.00 86.88 95 ARG A C 1
ATOM 744 O O . ARG A 1 95 ? 5.110 10.615 15.479 1.00 86.88 95 ARG A O 1
ATOM 751 N N . PRO A 1 96 ? 6.634 11.357 16.925 1.00 82.12 96 PRO A N 1
ATOM 752 C CA . PRO A 1 96 ? 5.742 12.359 17.516 1.00 82.12 96 PRO A CA 1
ATOM 753 C C . PRO A 1 96 ? 5.430 13.543 16.579 1.00 82.12 96 PRO A C 1
ATOM 755 O O . PRO A 1 96 ? 4.599 14.385 16.907 1.00 82.12 96 PRO A O 1
ATOM 758 N N . SER A 1 97 ? 6.115 13.650 15.436 1.00 88.25 97 SER A N 1
ATOM 759 C CA . SER A 1 97 ? 5.975 14.775 14.511 1.00 88.25 97 SER A CA 1
ATOM 760 C C . SER A 1 97 ? 4.751 14.605 13.609 1.00 88.25 97 SER A C 1
ATOM 762 O O . SER A 1 97 ? 4.760 13.785 12.689 1.00 88.25 97 SER A O 1
ATOM 764 N N . ALA A 1 98 ? 3.716 15.418 13.844 1.00 86.31 98 ALA A N 1
ATOM 765 C CA . ALA A 1 98 ? 2.489 15.427 13.044 1.00 86.31 98 ALA A CA 1
ATOM 766 C C . ALA A 1 98 ? 2.751 15.733 11.559 1.00 86.31 98 ALA A C 1
ATOM 768 O O . ALA A 1 98 ? 2.105 15.160 10.684 1.00 86.31 98 ALA A O 1
ATOM 769 N N . ASP A 1 99 ? 3.739 16.579 11.274 1.00 87.81 99 ASP A N 1
ATOM 770 C CA . ASP A 1 99 ? 4.199 16.908 9.925 1.00 87.81 99 ASP A CA 1
ATOM 771 C C . ASP A 1 99 ? 4.728 15.687 9.166 1.00 87.81 99 ASP A C 1
ATOM 773 O O . ASP A 1 99 ? 4.430 15.504 7.988 1.00 87.81 99 ASP A O 1
ATOM 777 N N . VAL A 1 100 ? 5.527 14.856 9.842 1.00 89.62 100 VAL A N 1
ATOM 778 C CA . VAL A 1 100 ? 6.108 13.640 9.254 1.00 89.62 100 VAL A CA 1
ATOM 779 C C . VAL A 1 100 ? 5.026 12.588 9.045 1.00 89.62 100 VAL A C 1
ATOM 781 O O . VAL A 1 100 ? 4.984 11.967 7.988 1.00 89.62 100 VAL A O 1
ATOM 784 N N . ILE A 1 101 ? 4.122 12.422 10.016 1.00 90.62 101 ILE A N 1
ATOM 785 C CA . ILE A 1 101 ? 2.971 11.522 9.872 1.00 90.62 101 ILE A CA 1
ATOM 786 C C . ILE A 1 101 ? 2.101 11.971 8.695 1.00 90.62 101 ILE A C 1
ATOM 788 O O . ILE A 1 101 ? 1.690 11.149 7.887 1.00 90.62 101 ILE A O 1
ATOM 792 N N . THR A 1 102 ? 1.839 13.270 8.567 1.00 89.88 102 THR A N 1
ATOM 793 C CA . THR A 1 102 ? 1.026 13.820 7.476 1.00 89.88 102 THR A CA 1
ATOM 794 C C . THR A 1 102 ? 1.643 13.520 6.115 1.00 89.88 102 THR A C 1
ATOM 796 O O . THR A 1 102 ? 0.947 12.988 5.255 1.00 89.88 102 THR A O 1
ATOM 799 N N . GLU A 1 103 ? 2.947 13.760 5.947 1.00 91.12 103 GLU A N 1
ATOM 800 C CA . GLU A 1 103 ? 3.655 13.422 4.706 1.00 91.12 103 GLU A CA 1
ATOM 801 C C . GLU A 1 103 ? 3.640 11.908 4.434 1.00 91.12 103 GLU A C 1
ATOM 803 O O . GLU A 1 103 ? 3.409 11.485 3.303 1.00 91.12 103 GLU A O 1
ATOM 808 N N . LEU A 1 104 ? 3.834 11.077 5.467 1.00 93.81 104 LEU A N 1
ATOM 809 C CA . LEU A 1 104 ? 3.774 9.619 5.348 1.00 93.81 104 LEU A CA 1
ATOM 810 C C . LEU A 1 104 ? 2.396 9.145 4.872 1.00 93.81 104 LEU A C 1
ATOM 812 O O . LEU A 1 104 ? 2.320 8.266 4.018 1.00 93.81 104 LEU A O 1
ATOM 816 N N . ILE A 1 105 ? 1.314 9.697 5.426 1.00 92.00 105 ILE A N 1
ATOM 817 C CA . ILE A 1 105 ? -0.054 9.317 5.057 1.00 92.00 105 ILE A CA 1
ATOM 818 C C . ILE A 1 105 ? -0.395 9.789 3.647 1.00 92.00 105 ILE A C 1
ATOM 820 O O . ILE A 1 105 ? -0.968 9.014 2.883 1.00 92.00 105 ILE A O 1
ATOM 824 N N . ASP A 1 106 ? 0.004 11.002 3.271 1.00 90.56 106 ASP A N 1
ATOM 825 C CA . ASP A 1 106 ? -0.209 11.516 1.917 1.00 90.56 106 ASP A CA 1
ATOM 826 C C . ASP A 1 106 ? 0.574 10.669 0.883 1.00 90.56 106 ASP A C 1
ATOM 828 O O . ASP A 1 106 ? 0.044 10.313 -0.173 1.00 90.56 106 ASP A O 1
ATOM 832 N N . ALA A 1 107 ? 1.798 10.241 1.215 1.00 92.44 107 ALA A N 1
ATOM 833 C CA . ALA A 1 107 ? 2.574 9.300 0.407 1.00 92.44 107 ALA A CA 1
ATOM 834 C C . ALA A 1 107 ? 1.939 7.898 0.349 1.00 92.44 107 ALA A C 1
ATOM 836 O O . ALA A 1 107 ? 1.859 7.289 -0.719 1.00 92.44 107 ALA A O 1
ATOM 837 N N . ALA A 1 108 ? 1.447 7.381 1.478 1.00 92.56 108 ALA A N 1
ATOM 838 C CA . ALA A 1 108 ? 0.757 6.094 1.542 1.00 92.56 108 ALA A CA 1
ATOM 839 C C . ALA A 1 108 ? -0.543 6.096 0.723 1.00 92.56 108 ALA A C 1
ATOM 841 O O . ALA A 1 108 ? -0.862 5.103 0.072 1.00 92.56 108 ALA A O 1
ATOM 842 N N . GLU A 1 109 ? -1.262 7.219 0.683 1.00 91.62 109 GLU A N 1
ATOM 843 C CA . GLU A 1 109 ? -2.430 7.411 -0.177 1.00 91.62 109 GLU A CA 1
ATOM 844 C C . GLU A 1 109 ? -2.064 7.308 -1.666 1.00 91.62 109 GLU A C 1
ATOM 846 O O . GLU A 1 109 ? -2.813 6.732 -2.456 1.00 91.62 109 GLU A O 1
ATOM 851 N N . ASP A 1 110 ? -0.921 7.862 -2.073 1.00 90.62 110 ASP A N 1
ATOM 852 C CA . ASP A 1 110 ? -0.440 7.783 -3.454 1.00 90.62 110 ASP A CA 1
ATOM 853 C C . ASP A 1 110 ? 0.077 6.384 -3.832 1.00 90.62 110 ASP A C 1
ATOM 855 O O . ASP A 1 110 ? -0.073 5.988 -4.987 1.00 90.62 110 ASP A O 1
ATOM 859 N N . MET A 1 111 ? 0.629 5.620 -2.883 1.00 91.12 111 MET A N 1
ATOM 860 C CA . MET A 1 111 ? 1.152 4.268 -3.134 1.00 91.12 111 MET A CA 1
ATOM 861 C C . MET A 1 111 ? 0.097 3.164 -3.047 1.00 91.12 111 MET A C 1
ATOM 863 O O . MET A 1 111 ? 0.174 2.183 -3.786 1.00 91.12 111 MET A O 1
ATOM 867 N N . PHE A 1 112 ? -0.850 3.272 -2.113 1.00 91.62 112 PHE A N 1
ATOM 868 C CA . PHE A 1 112 ? -1.789 2.189 -1.816 1.00 91.62 112 PHE A CA 1
ATOM 869 C C . PHE A 1 112 ? -3.159 2.392 -2.456 1.00 91.62 112 PHE A C 1
ATOM 871 O O . PHE A 1 112 ? -3.810 1.402 -2.782 1.00 91.62 112 PHE A O 1
ATOM 878 N N . ILE A 1 113 ? -3.594 3.641 -2.666 1.00 90.31 113 ILE A N 1
ATOM 879 C CA . ILE A 1 113 ? -4.922 3.953 -3.206 1.00 90.31 113 ILE A CA 1
ATOM 880 C C . ILE A 1 113 ? -4.804 4.455 -4.644 1.00 90.31 113 ILE A C 1
ATOM 882 O O . ILE A 1 113 ? -4.432 5.606 -4.899 1.00 90.31 113 ILE A O 1
ATOM 886 N N . SER A 1 114 ? -5.182 3.590 -5.586 1.00 86.56 114 SER A N 1
ATOM 887 C CA . SER A 1 114 ? -5.111 3.878 -7.018 1.00 86.56 114 SER A CA 1
ATOM 888 C C . SER A 1 114 ? -6.042 5.030 -7.410 1.00 86.56 114 SER A C 1
ATOM 890 O O . SER A 1 114 ? -7.119 5.224 -6.834 1.00 86.56 114 SER A O 1
ATOM 892 N N . LYS A 1 115 ? -5.624 5.816 -8.404 1.00 83.88 115 LYS A N 1
ATOM 893 C CA . LYS A 1 115 ? -6.396 6.943 -8.945 1.00 83.88 115 LYS A CA 1
ATOM 894 C C . LYS A 1 115 ? -7.263 6.455 -10.104 1.00 83.88 115 LYS A C 1
ATOM 896 O O . LYS A 1 115 ? -6.857 5.568 -10.836 1.00 83.88 115 LYS A O 1
ATOM 901 N N . LEU A 1 116 ? -8.459 7.027 -10.235 1.00 75.81 116 LEU A N 1
ATOM 902 C CA . LEU A 1 116 ? -9.269 6.888 -11.445 1.00 75.81 116 LEU A CA 1
ATOM 903 C C . LEU A 1 116 ? -8.665 7.805 -12.508 1.00 75.81 116 LEU A C 1
ATOM 905 O O . LEU A 1 116 ? -8.864 9.019 -12.438 1.00 75.81 116 LEU A O 1
ATOM 909 N N . ASP A 1 117 ? -7.942 7.239 -13.467 1.00 70.69 117 ASP A N 1
ATOM 910 C CA . ASP A 1 117 ? -7.606 7.965 -14.690 1.00 70.69 117 ASP A CA 1
ATOM 911 C C . ASP A 1 117 ? -8.807 7.925 -15.640 1.00 70.69 117 ASP A C 1
ATOM 913 O O . ASP A 1 117 ? -9.548 6.948 -15.657 1.00 70.69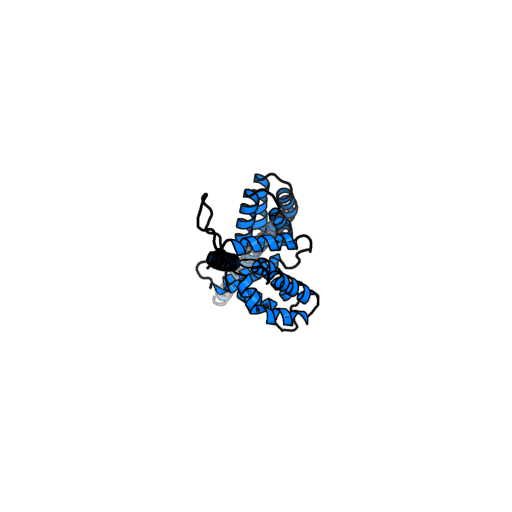 117 ASP A O 1
ATOM 917 N N . GLY A 1 118 ? -9.044 9.016 -16.381 1.00 64.38 118 GLY A N 1
ATOM 918 C CA . GLY A 1 118 ? -10.347 9.451 -16.925 1.00 64.38 118 GLY A CA 1
ATOM 919 C C . GLY A 1 118 ? -11.188 8.484 -17.781 1.00 64.38 118 GLY A C 1
ATOM 920 O O . GLY A 1 118 ? -12.272 8.883 -18.192 1.00 64.38 118 GLY A O 1
ATOM 921 N N . ASN A 1 119 ? -10.740 7.245 -18.012 1.00 64.81 119 ASN A N 1
ATOM 922 C CA . ASN A 1 119 ? -11.478 6.162 -18.674 1.00 64.81 119 ASN A CA 1
ATOM 923 C C . ASN A 1 119 ? -11.501 4.822 -17.900 1.00 64.81 119 ASN A C 1
ATOM 925 O O . ASN A 1 119 ? -12.138 3.875 -18.364 1.00 64.81 119 ASN A O 1
ATOM 929 N N . GLU A 1 120 ? -10.821 4.699 -16.758 1.00 71.19 120 GLU A N 1
ATOM 930 C CA . GLU A 1 120 ? -10.801 3.460 -15.976 1.00 71.19 120 GLU A CA 1
ATOM 931 C C . GLU A 1 120 ? -12.132 3.229 -15.263 1.00 71.19 120 GLU A C 1
ATOM 933 O O . GLU A 1 120 ? -12.765 4.143 -14.723 1.00 71.19 120 GLU A O 1
ATOM 938 N N . LYS A 1 121 ? -12.571 1.969 -15.221 1.00 80.56 121 LYS A N 1
ATOM 939 C CA . LYS A 1 121 ? -13.755 1.616 -14.434 1.00 80.56 121 LYS A CA 1
ATOM 940 C C . LYS A 1 121 ? -13.388 1.663 -12.954 1.00 80.56 121 LYS A C 1
ATOM 942 O O . LYS A 1 121 ? -12.352 1.142 -12.556 1.00 80.56 121 LYS A O 1
ATOM 947 N N . ALA A 1 122 ? -14.301 2.140 -12.105 1.00 83.62 122 ALA A N 1
ATOM 948 C CA . ALA A 1 122 ? -14.129 2.097 -10.645 1.00 83.62 122 ALA A CA 1
ATOM 949 C C . ALA A 1 122 ? -13.721 0.698 -10.135 1.00 83.62 122 ALA A C 1
ATOM 951 O O . ALA A 1 122 ? -12.881 0.571 -9.251 1.00 83.62 122 ALA A O 1
ATOM 952 N N . SER A 1 123 ? -14.227 -0.363 -10.775 1.00 86.62 123 SER A N 1
ATOM 953 C CA . SER A 1 123 ? -13.847 -1.750 -10.484 1.00 86.62 123 SER A CA 1
ATOM 954 C C . SER A 1 123 ? -12.364 -2.073 -10.731 1.00 86.62 123 SER A C 1
ATOM 956 O O . SER A 1 123 ? -11.831 -2.952 -10.055 1.00 86.62 123 SER A O 1
ATOM 958 N N . GLU A 1 124 ? -11.719 -1.459 -11.723 1.00 86.62 124 GLU A N 1
ATOM 959 C CA . GLU A 1 124 ? -10.300 -1.679 -12.047 1.00 86.62 124 GLU A CA 1
ATOM 960 C C . GLU A 1 124 ? -9.413 -0.964 -11.034 1.00 86.62 124 GLU A C 1
ATOM 962 O O . GLU A 1 124 ? -8.517 -1.586 -10.462 1.00 86.62 124 GLU A O 1
ATOM 967 N N . ARG A 1 125 ? -9.761 0.281 -10.694 1.00 88.62 125 ARG A N 1
ATOM 968 C CA . ARG A 1 125 ? -9.136 1.013 -9.588 1.00 88.62 125 ARG A CA 1
ATOM 969 C C . ARG A 1 125 ? -9.247 0.241 -8.268 1.00 88.62 125 ARG A C 1
ATOM 971 O O . ARG A 1 125 ? -8.254 0.101 -7.555 1.00 88.62 125 ARG A O 1
ATOM 978 N N . ASP A 1 126 ? -10.428 -0.290 -7.942 1.00 90.31 126 ASP A N 1
ATOM 979 C CA . ASP A 1 126 ? -10.635 -1.071 -6.714 1.00 90.31 126 ASP A CA 1
ATOM 980 C C . ASP A 1 126 ? -9.768 -2.333 -6.695 1.00 90.31 126 ASP A C 1
ATOM 982 O O . ASP A 1 126 ? -9.188 -2.675 -5.667 1.00 90.31 126 ASP A O 1
ATOM 986 N N . LYS A 1 127 ? -9.652 -3.021 -7.838 1.00 91.50 127 LYS A N 1
ATOM 987 C CA . LYS A 1 127 ? -8.781 -4.191 -7.986 1.00 91.50 127 LYS A CA 1
ATOM 988 C C . LYS A 1 127 ? -7.311 -3.815 -7.778 1.00 91.50 127 LYS A C 1
ATOM 990 O O . LYS A 1 127 ? -6.637 -4.477 -6.995 1.00 91.50 127 LYS A O 1
ATOM 995 N N . SER A 1 128 ? -6.847 -2.740 -8.412 1.00 91.25 128 SER A N 1
ATOM 996 C CA . SER A 1 128 ? -5.479 -2.232 -8.260 1.00 91.25 128 SER A CA 1
ATOM 997 C C . SER A 1 128 ? -5.179 -1.827 -6.809 1.00 91.25 128 SER A C 1
ATOM 999 O O . SER A 1 128 ? -4.129 -2.166 -6.273 1.00 91.25 128 SER A O 1
ATOM 1001 N N . THR A 1 129 ? -6.142 -1.205 -6.122 1.00 93.25 129 THR A N 1
ATOM 1002 C CA . THR A 1 129 ? -6.012 -0.816 -4.706 1.00 93.25 129 THR A CA 1
ATOM 1003 C C . THR A 1 129 ? -5.872 -2.046 -3.803 1.00 93.25 129 THR A C 1
ATOM 1005 O O . THR A 1 129 ? -5.005 -2.081 -2.931 1.00 93.25 129 THR A O 1
ATOM 1008 N N . VAL A 1 130 ? -6.676 -3.094 -4.033 1.00 94.75 130 VAL A N 1
ATOM 1009 C CA . VAL A 1 130 ? -6.520 -4.381 -3.329 1.00 94.75 130 VAL A CA 1
ATOM 1010 C C . VAL A 1 130 ? -5.133 -4.967 -3.586 1.00 94.75 130 VAL A C 1
ATOM 1012 O O . VAL A 1 130 ? -4.466 -5.374 -2.641 1.00 94.75 130 VAL A O 1
ATOM 1015 N N . GLU A 1 131 ? -4.674 -4.995 -4.837 1.00 93.50 131 GLU A N 1
ATOM 1016 C CA . GLU A 1 131 ? -3.354 -5.528 -5.192 1.00 93.50 131 GLU A CA 1
ATOM 1017 C C . GLU A 1 131 ? -2.212 -4.750 -4.526 1.00 93.50 131 GLU A C 1
ATOM 1019 O O . GLU A 1 131 ? -1.292 -5.373 -4.001 1.00 93.50 131 GLU A O 1
ATOM 1024 N N . ASN A 1 132 ? -2.288 -3.420 -4.465 1.00 93.69 132 ASN A N 1
ATOM 1025 C CA . ASN A 1 132 ? -1.277 -2.584 -3.816 1.00 93.69 132 ASN A CA 1
ATOM 1026 C C . ASN A 1 132 ? -1.209 -2.824 -2.302 1.00 93.69 132 ASN A C 1
ATOM 1028 O O . ASN A 1 132 ? -0.118 -3.003 -1.758 1.00 93.69 132 ASN A O 1
ATOM 1032 N N . LEU A 1 133 ? -2.362 -2.894 -1.625 1.00 94.88 133 LEU A N 1
ATOM 1033 C CA . LEU A 1 133 ? -2.428 -3.218 -0.195 1.00 94.88 133 LEU A CA 1
ATOM 1034 C C . LEU A 1 133 ? -1.883 -4.625 0.086 1.00 94.88 133 LEU A C 1
ATOM 1036 O O . LEU A 1 133 ? -1.112 -4.823 1.025 1.00 94.88 133 LEU A O 1
ATOM 1040 N N . MET A 1 134 ? -2.242 -5.592 -0.760 1.00 94.50 134 MET A N 1
ATOM 1041 C CA . MET A 1 134 ? -1.742 -6.963 -0.679 1.00 94.50 134 MET A CA 1
ATOM 1042 C C . MET A 1 134 ? -0.226 -7.018 -0.885 1.00 94.50 134 MET A C 1
ATOM 1044 O O . MET A 1 134 ? 0.449 -7.651 -0.084 1.00 94.50 134 MET A O 1
ATOM 1048 N N . LYS A 1 135 ? 0.329 -6.318 -1.887 1.00 92.56 135 LYS A N 1
ATOM 1049 C CA . LYS A 1 135 ? 1.784 -6.215 -2.113 1.00 92.56 135 LYS A CA 1
ATOM 1050 C C . LYS A 1 135 ? 2.510 -5.611 -0.904 1.00 92.56 135 LYS A C 1
ATOM 1052 O O . LYS A 1 135 ? 3.574 -6.095 -0.534 1.00 92.56 135 LYS A O 1
ATOM 1057 N N . ALA A 1 136 ? 1.935 -4.587 -0.268 1.00 92.00 136 ALA A N 1
ATOM 1058 C CA . ALA A 1 136 ? 2.531 -3.954 0.909 1.00 92.00 136 ALA A CA 1
ATOM 1059 C C . ALA A 1 136 ? 2.620 -4.910 2.112 1.00 92.00 136 ALA A C 1
ATOM 1061 O O . ALA A 1 136 ? 3.627 -4.922 2.820 1.00 92.00 136 ALA A O 1
ATOM 1062 N N . MET A 1 137 ? 1.582 -5.726 2.323 1.00 93.44 137 MET A N 1
ATOM 1063 C CA . MET A 1 137 ? 1.533 -6.699 3.418 1.00 93.44 137 MET A CA 1
ATOM 1064 C C . MET A 1 137 ? 2.316 -7.983 3.112 1.00 93.44 137 MET A C 1
ATOM 1066 O O . MET A 1 137 ? 2.879 -8.608 4.013 1.00 93.44 137 MET A O 1
ATOM 1070 N N . HIS A 1 138 ? 2.377 -8.372 1.840 1.00 92.06 138 HIS A N 1
ATOM 1071 C CA . HIS A 1 138 ? 3.059 -9.579 1.408 1.00 92.06 138 HIS A CA 1
ATOM 1072 C C . HIS A 1 138 ? 4.553 -9.504 1.726 1.00 92.06 138 HIS A C 1
ATOM 1074 O O . HIS A 1 138 ? 5.231 -8.558 1.337 1.00 92.06 138 HIS A O 1
ATOM 1080 N N . GLY A 1 139 ? 5.086 -10.495 2.441 1.00 87.06 139 GLY A N 1
ATOM 1081 C CA . GLY A 1 139 ? 6.495 -10.502 2.847 1.00 87.06 139 GLY A CA 1
ATOM 1082 C C . GLY A 1 139 ? 6.856 -9.467 3.922 1.00 87.06 139 GLY A C 1
ATOM 1083 O O . GLY A 1 139 ? 8.041 -9.253 4.172 1.00 87.06 139 GLY A O 1
ATOM 1084 N N . ALA A 1 140 ? 5.870 -8.833 4.569 1.00 90.44 140 ALA A N 1
ATOM 1085 C CA . ALA A 1 140 ? 6.119 -8.000 5.739 1.00 90.44 140 ALA A CA 1
ATOM 1086 C C . ALA A 1 140 ? 6.673 -8.837 6.898 1.00 90.44 140 ALA A C 1
ATOM 1088 O O . ALA A 1 140 ? 6.133 -9.893 7.241 1.00 90.44 140 ALA A O 1
ATOM 1089 N N . THR A 1 141 ? 7.751 -8.348 7.512 1.00 89.88 141 THR A N 1
ATOM 1090 C CA . THR A 1 141 ? 8.317 -8.967 8.711 1.00 89.88 141 THR A CA 1
ATOM 1091 C C . THR A 1 141 ? 7.403 -8.724 9.913 1.00 89.88 141 THR A C 1
ATOM 1093 O O . THR A 1 141 ? 6.624 -7.768 9.936 1.00 89.88 141 THR A O 1
ATOM 1096 N N . GLU A 1 142 ? 7.519 -9.545 10.959 1.00 87.00 142 GLU A N 1
ATOM 1097 C CA . GLU A 1 142 ? 6.776 -9.322 12.212 1.00 87.00 142 GLU A CA 1
ATOM 1098 C C . GLU A 1 142 ? 7.119 -7.972 12.875 1.00 87.00 142 GLU A C 1
ATOM 1100 O O . GLU A 1 142 ? 6.311 -7.448 13.638 1.00 87.00 142 GLU A O 1
ATOM 1105 N N . MET A 1 143 ? 8.282 -7.389 12.552 1.00 87.38 143 MET A N 1
ATOM 1106 C CA . MET A 1 143 ? 8.714 -6.073 13.035 1.00 87.38 143 MET A CA 1
ATOM 1107 C C . MET A 1 143 ? 8.045 -4.924 12.269 1.00 87.38 143 MET A C 1
ATOM 1109 O O . MET A 1 143 ? 7.620 -3.944 12.879 1.00 87.38 143 MET A O 1
ATOM 1113 N N . ASP A 1 144 ? 7.920 -5.045 10.945 1.00 90.31 144 ASP A N 1
ATOM 1114 C CA . ASP A 1 144 ? 7.311 -4.004 10.106 1.00 90.31 144 ASP A CA 1
ATOM 1115 C C . ASP A 1 144 ? 5.778 -4.037 10.179 1.00 90.31 144 ASP A C 1
ATOM 1117 O O . ASP A 1 144 ? 5.123 -2.997 10.061 1.00 90.31 144 ASP A O 1
ATOM 1121 N N . ARG A 1 145 ? 5.192 -5.223 10.409 1.00 92.56 145 ARG A N 1
ATOM 1122 C CA . ARG A 1 145 ? 3.739 -5.453 10.353 1.00 92.56 145 ARG A CA 1
ATOM 1123 C C . ARG A 1 145 ? 2.921 -4.452 11.182 1.00 92.56 145 ARG A C 1
ATOM 1125 O O . ARG A 1 145 ? 2.005 -3.872 10.605 1.00 92.56 145 ARG A O 1
ATOM 1132 N N . PRO A 1 146 ? 3.206 -4.192 12.476 1.00 94.38 146 PRO A N 1
ATOM 1133 C CA . PRO A 1 146 ? 2.409 -3.249 13.265 1.00 94.38 146 PRO A CA 1
ATOM 1134 C C . PRO A 1 146 ? 2.413 -1.832 12.684 1.00 94.38 146 PRO A C 1
ATOM 1136 O O . PRO A 1 146 ? 1.406 -1.133 12.749 1.00 94.38 146 PRO A O 1
ATOM 1139 N N . SER A 1 147 ? 3.532 -1.418 12.088 1.00 95.31 147 SER A N 1
ATOM 1140 C CA . SER A 1 147 ? 3.676 -0.097 11.476 1.00 95.31 147 SER A CA 1
ATOM 1141 C C . SER A 1 147 ? 2.857 0.017 10.190 1.00 95.31 147 SER A C 1
ATOM 1143 O O . SER A 1 147 ? 2.165 1.010 9.981 1.00 95.31 147 SER A O 1
ATOM 1145 N N . ILE A 1 148 ? 2.879 -1.025 9.351 1.00 95.88 148 ILE A N 1
ATOM 1146 C CA . ILE A 1 148 ? 2.052 -1.101 8.136 1.00 95.88 148 ILE A CA 1
ATOM 1147 C C . ILE A 1 148 ? 0.563 -1.112 8.509 1.00 95.88 148 ILE A C 1
ATOM 1149 O O . ILE A 1 148 ? -0.230 -0.378 7.922 1.00 95.88 148 ILE A O 1
ATOM 1153 N N . GLU A 1 149 ? 0.178 -1.913 9.507 1.00 95.31 149 GLU A N 1
ATOM 1154 C CA . GLU A 1 149 ? -1.202 -1.975 9.997 1.00 95.31 149 GLU A CA 1
ATOM 1155 C C . GLU A 1 149 ? -1.694 -0.611 10.498 1.00 95.31 149 GLU A C 1
ATOM 1157 O O . GLU A 1 149 ? -2.822 -0.221 10.196 1.00 95.31 149 GLU A O 1
ATOM 1162 N N . GLU A 1 150 ? -0.863 0.139 11.224 1.00 94.31 150 GLU A N 1
ATOM 1163 C CA . GLU A 1 150 ? -1.247 1.459 11.726 1.00 94.31 150 GLU A CA 1
ATOM 1164 C C . GLU A 1 150 ? -1.394 2.490 10.594 1.00 94.31 150 GLU A C 1
ATOM 1166 O O . GLU A 1 150 ? -2.352 3.262 10.590 1.00 94.31 150 GLU A O 1
ATOM 1171 N N . VAL A 1 151 ? -0.536 2.449 9.567 1.00 94.19 151 VAL A N 1
ATOM 1172 C CA . VAL A 1 151 ? -0.709 3.277 8.358 1.00 94.19 151 VAL A CA 1
ATOM 1173 C C . VAL A 1 151 ? -2.026 2.945 7.643 1.00 94.19 151 VAL A C 1
ATOM 1175 O O . VAL A 1 151 ? -2.770 3.855 7.275 1.00 94.19 151 VAL A O 1
ATOM 1178 N N . ILE A 1 152 ? -2.373 1.660 7.496 1.00 94.44 152 ILE A N 1
ATOM 1179 C CA . ILE A 1 152 ? -3.656 1.238 6.901 1.00 94.44 152 ILE A CA 1
ATOM 1180 C C . ILE A 1 152 ? -4.840 1.719 7.753 1.00 94.44 152 ILE A C 1
ATOM 1182 O O . ILE A 1 152 ? -5.844 2.181 7.208 1.00 94.44 152 ILE A O 1
ATOM 1186 N N . TYR A 1 153 ? -4.735 1.644 9.082 1.00 92.75 153 TYR A N 1
ATOM 1187 C CA . TYR A 1 153 ? -5.760 2.158 9.993 1.00 92.75 153 TYR A CA 1
ATOM 1188 C C . TYR A 1 153 ? -5.973 3.669 9.812 1.00 92.75 153 TYR A C 1
ATOM 1190 O O . TYR A 1 153 ? -7.116 4.127 9.722 1.00 92.75 153 TYR A O 1
ATOM 1198 N N . LEU A 1 154 ? -4.895 4.447 9.698 1.00 90.31 154 LEU A N 1
ATOM 1199 C CA . LEU A 1 154 ? -4.969 5.886 9.439 1.00 90.31 154 LEU A CA 1
ATOM 1200 C C . LEU A 1 154 ? -5.609 6.187 8.075 1.00 90.31 154 LEU A C 1
ATOM 1202 O O . LEU A 1 154 ? -6.519 7.007 8.008 1.00 90.31 154 LEU A O 1
ATOM 1206 N N . LEU A 1 155 ? -5.256 5.458 7.015 1.00 90.06 155 LEU A N 1
ATOM 1207 C CA . LEU A 1 155 ? -5.909 5.596 5.703 1.00 90.06 155 LEU A CA 1
ATOM 1208 C C . LEU A 1 155 ? -7.409 5.245 5.730 1.00 90.06 155 LEU A C 1
ATOM 1210 O O . LEU A 1 155 ? -8.212 5.862 5.028 1.00 90.06 155 LEU A O 1
ATOM 1214 N N . ALA A 1 156 ? -7.807 4.261 6.539 1.00 87.69 156 ALA A N 1
ATOM 1215 C CA . ALA A 1 156 ? -9.197 3.822 6.654 1.00 87.69 156 ALA A CA 1
ATOM 1216 C C . ALA A 1 156 ? -10.051 4.724 7.571 1.00 87.69 156 ALA A C 1
ATOM 1218 O O . ALA A 1 156 ? -11.270 4.802 7.403 1.00 87.69 156 ALA A O 1
ATOM 1219 N N . SER A 1 157 ? -9.439 5.392 8.553 1.00 81.31 157 SER A N 1
ATOM 1220 C CA . SER A 1 157 ? -10.144 6.166 9.589 1.00 81.31 157 SER A CA 1
ATOM 1221 C C . SER A 1 157 ? -10.533 7.589 9.173 1.00 81.31 157 SER A C 1
ATOM 1223 O O . SER A 1 157 ? -11.523 8.107 9.685 1.00 81.31 157 SER A O 1
ATOM 1225 N N . VAL A 1 158 ? -9.836 8.194 8.205 1.00 66.94 158 VAL A N 1
ATOM 1226 C CA . VAL A 1 158 ? -9.946 9.622 7.813 1.00 66.94 158 VAL A CA 1
ATOM 1227 C C . VAL A 1 158 ? -11.286 10.011 7.147 1.00 66.94 158 VAL A C 1
ATOM 1229 O O . VAL A 1 158 ? -11.511 11.150 6.755 1.00 66.94 158 VAL A O 1
ATOM 1232 N N . GLY A 1 159 ? -12.256 9.103 7.068 1.00 53.16 159 GLY A N 1
ATOM 1233 C CA . GLY A 1 159 ? -13.523 9.330 6.376 1.00 53.16 159 GLY A CA 1
ATOM 1234 C C . GLY A 1 159 ? -14.562 10.241 7.053 1.00 53.16 159 GLY A C 1
ATOM 1235 O O . GLY A 1 159 ? -15.702 10.151 6.601 1.00 53.16 159 GLY A O 1
ATOM 1236 N N . ASN A 1 160 ? -14.246 11.022 8.104 1.00 45.41 160 ASN A N 1
ATOM 1237 C CA . ASN A 1 160 ? -15.236 11.819 8.864 1.00 45.41 160 ASN A CA 1
ATOM 1238 C C . ASN A 1 160 ? -14.794 13.225 9.368 1.00 45.41 160 ASN A C 1
ATOM 1240 O O . ASN A 1 160 ? -15.649 13.919 9.910 1.00 45.41 160 ASN A O 1
ATOM 1244 N N . ASP A 1 161 ? -13.551 13.691 9.187 1.00 44.59 161 ASP A N 1
ATOM 1245 C CA . ASP A 1 161 ? -13.087 14.966 9.792 1.00 44.59 161 ASP A CA 1
ATOM 1246 C C . ASP A 1 161 ? -13.091 16.165 8.813 1.00 44.59 161 ASP A C 1
ATOM 1248 O O . ASP A 1 161 ? -12.170 16.976 8.795 1.00 44.59 161 ASP A O 1
ATOM 1252 N N . ASP A 1 162 ? -14.151 16.315 8.011 1.00 43.69 162 ASP A N 1
ATOM 1253 C CA . ASP A 1 162 ? -14.383 17.512 7.171 1.00 43.69 162 ASP A CA 1
ATOM 1254 C C . ASP A 1 162 ? -15.071 18.666 7.947 1.00 43.69 162 ASP A C 1
ATOM 1256 O O . ASP A 1 162 ? -15.686 19.553 7.358 1.00 43.69 162 ASP A O 1
ATOM 1260 N N . GLU A 1 163 ? -14.943 18.710 9.278 1.00 40.88 163 GLU A N 1
ATOM 1261 C CA . GLU A 1 163 ? -15.346 19.868 10.088 1.00 40.88 163 GLU A CA 1
ATOM 1262 C C . GLU A 1 163 ? -14.206 20.337 10.998 1.00 40.88 163 GLU A C 1
ATOM 1264 O O . GLU A 1 163 ? -14.170 20.065 12.195 1.00 40.88 163 GLU A O 1
ATOM 1269 N N . GLY A 1 164 ? -13.290 21.121 10.424 1.00 38.34 164 GLY A N 1
ATOM 1270 C CA . GLY A 1 164 ? -12.549 22.115 11.198 1.00 38.34 164 GLY A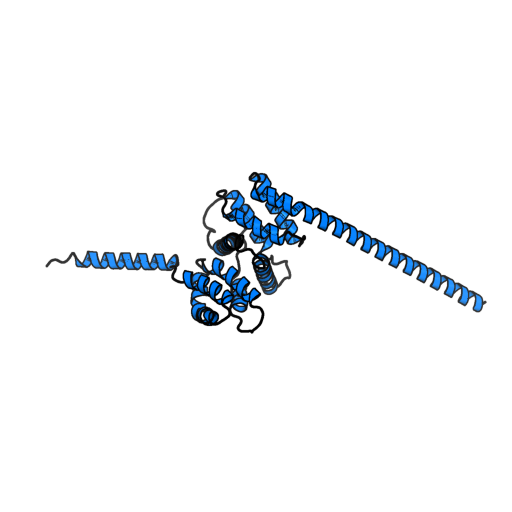 CA 1
ATOM 1271 C C . GLY A 1 164 ? -11.031 22.067 11.080 1.00 38.34 164 GLY A C 1
ATOM 1272 O O . GLY A 1 164 ? -10.351 21.448 11.887 1.00 38.34 164 GLY A O 1
ATOM 1273 N N . GLY A 1 165 ? -10.509 22.917 10.195 1.00 39.59 165 GLY A N 1
ATOM 1274 C CA . GLY A 1 165 ? -9.294 23.671 10.495 1.00 39.59 165 GLY A CA 1
ATOM 1275 C C . GLY A 1 165 ? -8.008 23.217 9.808 1.00 39.59 165 GLY A C 1
ATOM 1276 O O . GLY A 1 165 ? -7.553 22.095 9.964 1.00 39.59 165 GLY A O 1
ATOM 1277 N N . LEU A 1 166 ? -7.375 24.214 9.178 1.00 37.38 166 LEU A N 1
ATOM 1278 C CA . LEU A 1 166 ? -5.972 24.297 8.753 1.00 37.38 166 LEU A CA 1
ATOM 1279 C C . LEU A 1 166 ? -5.627 23.693 7.380 1.00 37.38 166 LEU A C 1
ATOM 1281 O O . LEU A 1 166 ? -5.113 22.595 7.247 1.00 37.38 166 LEU A O 1
ATOM 1285 N N . GLY A 1 167 ? -5.799 24.543 6.361 1.00 40.09 167 GLY A N 1
ATOM 1286 C CA . GLY A 1 167 ? -4.769 24.776 5.345 1.00 40.09 167 GLY A CA 1
ATOM 1287 C C . GLY A 1 167 ? -4.531 23.677 4.308 1.00 40.09 167 GLY A C 1
ATOM 1288 O O . GLY A 1 167 ? -3.795 22.736 4.543 1.00 40.09 167 GLY A O 1
ATOM 1289 N N . ARG A 1 168 ? -5.025 23.901 3.083 1.00 40.72 168 ARG A N 1
ATOM 1290 C CA . ARG A 1 168 ? -4.468 23.365 1.819 1.00 40.72 168 ARG A CA 1
ATOM 1291 C C . ARG A 1 168 ? -4.230 21.845 1.703 1.00 40.72 168 ARG A C 1
ATOM 1293 O O . ARG A 1 168 ? -3.502 21.442 0.800 1.00 40.72 168 ARG A O 1
ATOM 1300 N N . HIS A 1 169 ? -4.872 20.988 2.489 1.00 49.75 169 HIS A N 1
ATOM 1301 C CA . HIS A 1 169 ? -4.803 19.553 2.216 1.00 49.75 169 HIS A CA 1
ATOM 1302 C C . HIS A 1 169 ? -5.766 19.164 1.089 1.00 49.75 169 HIS A C 1
ATOM 1304 O O . HIS A 1 169 ? -6.967 19.436 1.122 1.00 49.75 169 HIS A O 1
ATOM 1310 N N . ARG A 1 170 ? -5.199 18.549 0.046 1.00 57.72 170 ARG A N 1
ATOM 1311 C CA . ARG A 1 170 ? -5.916 17.791 -0.984 1.00 57.72 170 ARG A CA 1
ATOM 1312 C C . ARG A 1 170 ? -6.962 16.906 -0.298 1.00 57.72 170 ARG A C 1
ATOM 1314 O O . ARG A 1 170 ? -6.650 16.284 0.712 1.00 57.72 170 ARG A O 1
ATOM 1321 N N . LYS A 1 171 ? -8.181 16.829 -0.847 1.00 64.44 171 LYS A N 1
ATOM 1322 C CA . LYS A 1 171 ? -9.220 15.920 -0.339 1.00 64.44 171 LYS A CA 1
ATOM 1323 C C . LYS A 1 171 ? -8.651 14.497 -0.310 1.00 64.44 171 LYS A C 1
ATOM 1325 O O . LYS A 1 171 ? -8.416 13.925 -1.377 1.00 64.44 171 LYS A O 1
ATOM 1330 N N . ARG A 1 172 ? -8.382 13.981 0.893 1.00 67.12 172 ARG A N 1
ATOM 1331 C CA . ARG A 1 172 ? -7.750 12.674 1.089 1.00 67.12 172 ARG A CA 1
ATOM 1332 C C . ARG A 1 172 ? -8.638 11.573 0.524 1.00 67.12 172 ARG A C 1
ATOM 1334 O O . ARG A 1 172 ? -9.852 11.553 0.755 1.00 67.12 172 ARG A O 1
ATOM 1341 N N . ARG A 1 173 ? -8.045 10.666 -0.249 1.00 76.06 173 ARG A N 1
ATOM 1342 C CA . ARG A 1 173 ? -8.722 9.462 -0.741 1.00 76.06 173 ARG A CA 1
ATOM 1343 C C . ARG A 1 173 ? -8.839 8.465 0.406 1.00 76.06 173 ARG A C 1
ATOM 1345 O O . ARG A 1 173 ? -7.891 8.234 1.145 1.00 76.06 173 ARG A O 1
ATOM 1352 N N . HIS A 1 174 ? -10.020 7.877 0.543 1.00 78.19 174 HIS A N 1
ATOM 1353 C CA . HIS A 1 174 ? -10.301 6.850 1.540 1.00 78.19 174 HIS A CA 1
ATOM 1354 C C . HIS A 1 174 ? -10.455 5.491 0.859 1.00 78.19 174 HIS A C 1
ATOM 1356 O O . HIS A 1 174 ? -10.744 5.406 -0.336 1.00 78.19 174 HIS A O 1
ATOM 1362 N N . ILE A 1 175 ? -10.282 4.423 1.635 1.00 85.31 175 ILE A N 1
ATOM 1363 C CA . ILE A 1 175 ? -10.526 3.060 1.164 1.00 85.31 175 ILE A CA 1
ATOM 1364 C C . ILE A 1 175 ? -12.030 2.889 0.921 1.00 85.31 175 ILE A C 1
ATOM 1366 O O . ILE A 1 175 ? -12.838 3.021 1.841 1.00 85.31 175 ILE A O 1
ATOM 1370 N N . GLU A 1 176 ? -12.411 2.596 -0.321 1.00 86.62 176 GLU A N 1
ATOM 1371 C CA . GLU A 1 176 ? -13.816 2.410 -0.678 1.00 86.62 176 GLU A CA 1
ATOM 1372 C C . GLU A 1 176 ? -14.386 1.083 -0.163 1.00 86.62 176 GLU A C 1
ATOM 1374 O O . GLU A 1 176 ? -13.698 0.065 -0.087 1.00 86.62 176 GLU A O 1
ATOM 1379 N N . THR A 1 177 ? -15.692 1.053 0.109 1.00 87.75 177 THR A N 1
ATOM 1380 C CA . THR A 1 177 ? -16.402 -0.146 0.589 1.00 87.75 177 THR A CA 1
ATOM 1381 C C . THR A 1 177 ? -16.254 -1.345 -0.355 1.00 87.75 177 THR A C 1
ATOM 1383 O O . THR A 1 177 ? -16.183 -2.490 0.095 1.00 87.75 177 THR A O 1
ATOM 1386 N N . ASN A 1 178 ? -16.143 -1.106 -1.664 1.00 89.56 178 ASN A N 1
ATOM 1387 C CA . ASN A 1 178 ? -15.906 -2.163 -2.648 1.00 89.56 178 ASN A CA 1
ATOM 1388 C C . ASN A 1 178 ? -14.534 -2.833 -2.472 1.00 89.56 178 ASN A C 1
ATOM 1390 O O . ASN A 1 178 ? -14.424 -4.048 -2.641 1.00 89.56 178 ASN A O 1
ATOM 1394 N N . VAL A 1 179 ? -13.500 -2.071 -2.096 1.00 91.44 179 VAL A N 1
ATOM 1395 C CA . VAL A 1 179 ? -12.160 -2.598 -1.785 1.00 91.44 179 VAL A CA 1
ATOM 1396 C C . VAL A 1 179 ? -12.239 -3.506 -0.559 1.00 91.44 179 VAL A C 1
ATOM 1398 O O . VAL A 1 179 ? -11.755 -4.637 -0.599 1.00 91.44 179 VAL A O 1
ATOM 1401 N N . ILE A 1 180 ? -12.934 -3.064 0.494 1.00 92.44 180 ILE A N 1
ATOM 1402 C CA . ILE A 1 180 ? -13.140 -3.849 1.723 1.00 92.44 180 ILE A CA 1
ATOM 1403 C C . ILE A 1 180 ? -13.915 -5.141 1.418 1.00 92.44 180 ILE A C 1
ATOM 1405 O O . ILE A 1 180 ? -13.509 -6.230 1.822 1.00 92.44 180 ILE A O 1
ATOM 1409 N N . THR A 1 181 ? -14.975 -5.049 0.611 1.00 92.56 181 THR A N 1
ATOM 1410 C CA . THR A 1 181 ? -15.777 -6.208 0.186 1.00 92.56 181 THR A CA 1
ATOM 1411 C C . THR A 1 181 ? -14.935 -7.232 -0.581 1.00 92.56 181 THR A C 1
ATOM 1413 O O . THR A 1 181 ? -15.068 -8.439 -0.364 1.00 92.56 181 THR A O 1
ATOM 1416 N N . ARG A 1 182 ? -14.036 -6.773 -1.461 1.00 93.69 182 ARG A N 1
ATOM 1417 C CA . ARG A 1 182 ? -13.107 -7.645 -2.199 1.00 93.69 182 ARG A CA 1
ATOM 1418 C C . ARG A 1 182 ? -12.086 -8.306 -1.277 1.00 93.69 182 ARG A C 1
ATOM 1420 O O . ARG A 1 182 ? -11.841 -9.501 -1.427 1.00 93.69 182 ARG A O 1
ATOM 1427 N N . LEU A 1 183 ? -11.534 -7.573 -0.310 1.00 94.31 183 LEU A N 1
ATOM 1428 C CA . LEU A 1 183 ? -10.634 -8.136 0.702 1.00 94.31 183 LEU A CA 1
ATOM 1429 C C . LEU A 1 183 ? -11.334 -9.229 1.520 1.00 94.31 183 LEU A C 1
ATOM 1431 O O . LEU A 1 183 ? -10.767 -10.304 1.709 1.00 94.31 183 LEU A O 1
ATOM 1435 N N . TRP A 1 184 ? -12.591 -9.013 1.922 1.00 94.44 184 TRP A N 1
ATOM 1436 C CA . TRP A 1 184 ? -13.402 -10.044 2.577 1.00 94.44 184 TRP A CA 1
ATOM 1437 C C . TRP A 1 184 ? -13.625 -11.270 1.695 1.00 94.44 184 TRP A C 1
ATOM 1439 O O . TRP A 1 184 ? -13.553 -12.391 2.195 1.00 94.44 184 TRP A O 1
ATOM 1449 N N . ALA A 1 185 ? -13.874 -11.084 0.398 1.00 93.56 185 ALA A N 1
ATOM 1450 C CA . ALA A 1 185 ? -14.038 -12.197 -0.533 1.00 93.56 185 ALA A CA 1
ATOM 1451 C C . ALA A 1 185 ? -12.763 -13.052 -0.637 1.00 93.56 185 ALA A C 1
ATOM 1453 O O . ALA A 1 185 ? -12.861 -14.275 -0.651 1.00 93.56 185 ALA A O 1
ATOM 1454 N N . ILE A 1 186 ? -11.581 -12.423 -0.641 1.00 93.44 186 ILE A N 1
ATOM 1455 C CA . ILE A 1 186 ? -10.287 -13.125 -0.638 1.00 93.44 186 ILE A CA 1
ATOM 1456 C C . ILE A 1 186 ? -10.072 -13.850 0.697 1.00 93.44 186 ILE A C 1
ATOM 1458 O O . ILE A 1 186 ? -9.769 -15.040 0.712 1.00 93.44 186 ILE A O 1
ATOM 1462 N N . ALA A 1 187 ? -10.258 -13.157 1.823 1.00 92.19 187 ALA A N 1
ATOM 1463 C CA . ALA A 1 187 ? -10.025 -13.705 3.160 1.00 92.19 187 ALA A CA 1
ATOM 1464 C C . ALA A 1 187 ? -10.949 -14.889 3.495 1.00 92.19 187 ALA A C 1
ATOM 1466 O O . ALA A 1 187 ? -10.535 -15.859 4.131 1.00 92.19 187 ALA A O 1
ATOM 1467 N N . LEU A 1 188 ? -12.213 -14.818 3.068 1.00 91.12 188 LEU A N 1
ATOM 1468 C CA . LEU A 1 188 ? -13.236 -15.822 3.365 1.00 91.12 188 LEU A CA 1
ATOM 1469 C C . LEU A 1 188 ? -13.349 -16.913 2.296 1.00 91.12 188 LEU A C 1
ATOM 1471 O O . LEU A 1 188 ? -14.203 -17.794 2.426 1.00 91.12 188 LEU A O 1
ATOM 1475 N N . ASP A 1 189 ? -12.488 -16.897 1.277 1.00 89.31 189 ASP A N 1
ATOM 1476 C CA . ASP A 1 189 ? -12.490 -17.923 0.245 1.00 89.31 189 ASP A CA 1
ATOM 1477 C C . ASP A 1 189 ? -12.228 -19.311 0.857 1.00 89.31 189 ASP A C 1
ATOM 1479 O O . ASP A 1 189 ? -11.292 -19.528 1.641 1.00 89.31 189 ASP A O 1
ATOM 1483 N N . ASN A 1 190 ? -13.094 -20.264 0.522 1.00 81.25 190 ASN A N 1
ATOM 1484 C CA . ASN A 1 190 ? -13.034 -21.648 0.992 1.00 81.25 190 ASN A CA 1
ATOM 1485 C C . ASN A 1 190 ? -12.268 -22.562 0.027 1.00 81.25 190 ASN A C 1
ATOM 1487 O O . ASN A 1 190 ? -12.158 -23.754 0.298 1.00 81.25 190 ASN A O 1
ATOM 1491 N N . SER A 1 191 ? -11.743 -22.030 -1.081 1.00 82.94 191 SER A N 1
ATOM 1492 C CA . SER A 1 191 ? -10.852 -22.781 -1.965 1.00 82.94 191 SER A CA 1
ATOM 1493 C C . SER A 1 191 ? -9.614 -23.282 -1.204 1.00 82.94 191 SER A C 1
ATOM 1495 O O . SER A 1 191 ? -9.126 -22.632 -0.282 1.00 82.94 191 SER A O 1
ATOM 1497 N N . THR A 1 192 ? -9.084 -24.449 -1.561 1.00 66.31 192 THR A N 1
ATOM 1498 C CA . THR A 1 192 ? -7.918 -25.062 -0.894 1.00 66.31 192 THR A CA 1
ATOM 1499 C C . THR A 1 192 ? -6.582 -24.392 -1.242 1.00 66.31 192 THR A C 1
ATOM 1501 O O . THR A 1 192 ? -5.545 -24.794 -0.729 1.00 66.31 192 THR A O 1
ATOM 1504 N N . GLY A 1 193 ? -6.585 -23.368 -2.101 1.00 72.31 193 GLY A N 1
ATOM 1505 C CA . GLY A 1 193 ? -5.388 -22.645 -2.525 1.00 72.31 193 GLY A CA 1
ATOM 1506 C C . GLY A 1 193 ? -5.244 -21.264 -1.882 1.00 72.31 193 GLY A C 1
ATOM 1507 O O . GLY A 1 193 ? -6.206 -20.659 -1.409 1.00 72.31 193 GLY A O 1
ATOM 1508 N N . GLY A 1 194 ? -4.020 -20.733 -1.912 1.00 80.50 194 GLY A N 1
ATOM 1509 C CA . GLY A 1 194 ? -3.765 -19.320 -1.629 1.00 80.50 194 GLY A CA 1
ATOM 1510 C C . GLY A 1 194 ? -3.785 -18.919 -0.154 1.00 80.50 194 GLY A C 1
ATOM 1511 O O . GLY A 1 194 ? -4.122 -17.773 0.128 1.00 80.50 194 GLY A O 1
ATOM 1512 N N . THR A 1 195 ? -3.398 -19.801 0.775 1.00 87.75 195 THR A N 1
ATOM 1513 C CA . THR A 1 195 ? -3.335 -19.509 2.222 1.00 87.75 195 THR A CA 1
ATOM 1514 C C . THR A 1 195 ? -2.628 -18.179 2.519 1.00 87.75 195 THR A C 1
ATOM 1516 O O . THR A 1 195 ? -3.182 -17.348 3.235 1.00 87.75 195 THR A O 1
ATOM 1519 N N . ASN A 1 196 ? -1.490 -17.898 1.874 1.00 90.69 196 ASN A N 1
ATOM 1520 C CA . ASN A 1 196 ? -0.770 -16.627 2.042 1.00 90.69 196 ASN A CA 1
ATOM 1521 C C . ASN A 1 196 ? -1.617 -15.406 1.659 1.00 90.69 196 ASN A C 1
ATOM 1523 O O . ASN A 1 196 ? -1.646 -14.426 2.392 1.00 90.69 196 ASN A O 1
ATOM 1527 N N . LYS A 1 197 ? -2.391 -15.484 0.567 1.00 92.31 197 LYS A N 1
ATOM 1528 C CA . LYS A 1 197 ? -3.294 -14.394 0.168 1.00 92.31 197 LYS A CA 1
ATOM 1529 C C . LYS A 1 197 ? -4.424 -14.197 1.183 1.00 92.31 197 LYS A C 1
ATOM 1531 O O . LYS A 1 197 ? -4.859 -13.074 1.403 1.00 92.31 197 LYS A O 1
ATOM 1536 N N . LYS A 1 198 ? -4.902 -15.268 1.819 1.00 93.12 198 LYS A N 1
ATOM 1537 C CA . LYS A 1 198 ? -5.921 -15.165 2.878 1.00 93.12 198 LYS A CA 1
ATOM 1538 C C . LYS A 1 198 ? -5.350 -14.506 4.129 1.00 93.12 198 LYS A C 1
ATOM 1540 O O . LYS A 1 198 ? -6.004 -13.643 4.702 1.00 93.12 198 LYS A O 1
ATOM 1545 N N . ILE A 1 199 ? -4.131 -14.885 4.512 1.00 93.62 199 ILE A N 1
ATOM 1546 C CA . ILE A 1 199 ? -3.393 -14.296 5.636 1.00 93.62 199 ILE A CA 1
ATOM 1547 C C . ILE A 1 199 ? -3.166 -12.802 5.391 1.00 93.62 199 ILE A C 1
ATOM 1549 O O . ILE A 1 199 ? -3.555 -11.989 6.225 1.00 93.62 199 ILE A O 1
ATOM 1553 N N . ASP A 1 200 ? -2.619 -12.430 4.233 1.00 95.00 200 ASP A N 1
ATOM 1554 C CA . ASP A 1 200 ? -2.363 -11.031 3.870 1.00 95.00 200 ASP A CA 1
ATOM 1555 C C . ASP A 1 200 ? -3.669 -10.212 3.864 1.00 95.00 200 ASP A C 1
ATOM 1557 O O . ASP A 1 200 ? -3.725 -9.124 4.439 1.00 95.00 200 ASP A O 1
ATOM 1561 N N . ALA A 1 201 ? -4.761 -10.767 3.322 1.00 95.69 201 ALA A N 1
ATOM 1562 C CA . ALA A 1 201 ? -6.070 -10.116 3.342 1.00 95.69 201 ALA A CA 1
ATOM 1563 C C . ALA A 1 201 ? -6.615 -9.925 4.769 1.00 95.69 201 ALA A C 1
ATOM 1565 O O . ALA A 1 201 ? -7.112 -8.847 5.089 1.00 95.69 201 ALA A O 1
ATOM 1566 N N . LEU A 1 202 ? -6.500 -10.927 5.651 1.00 95.31 202 LEU A N 1
ATOM 1567 C CA . LEU A 1 202 ? -6.915 -10.810 7.057 1.00 95.31 202 LEU A CA 1
ATOM 1568 C C . LEU A 1 202 ? -6.070 -9.779 7.820 1.00 95.31 202 LEU A C 1
ATOM 1570 O O . LEU A 1 202 ? -6.620 -8.995 8.595 1.00 95.31 202 LEU A O 1
ATOM 1574 N N . ARG A 1 203 ? -4.762 -9.720 7.552 1.00 95.31 203 ARG A N 1
ATOM 1575 C CA . ARG A 1 203 ? -3.849 -8.718 8.124 1.00 95.31 203 ARG A CA 1
ATOM 1576 C C . ARG A 1 203 ? -4.206 -7.295 7.716 1.00 95.31 203 ARG A C 1
ATOM 1578 O O . ARG A 1 203 ? -4.085 -6.395 8.534 1.00 95.31 203 ARG A O 1
ATOM 1585 N N . ILE A 1 204 ? -4.680 -7.087 6.487 1.00 96.38 204 ILE A N 1
ATOM 1586 C CA . ILE A 1 204 ? -5.177 -5.783 6.013 1.00 96.38 204 ILE A CA 1
ATOM 1587 C C . ILE A 1 204 ? -6.566 -5.481 6.594 1.00 96.38 204 ILE A C 1
ATOM 1589 O O . ILE A 1 204 ? -6.861 -4.346 6.966 1.00 96.38 204 ILE A O 1
ATOM 1593 N N . LEU A 1 205 ? -7.434 -6.490 6.709 1.00 95.62 205 LEU A N 1
ATOM 1594 C CA . LEU A 1 205 ? -8.778 -6.327 7.264 1.00 95.62 205 LEU A CA 1
ATOM 1595 C C . LEU A 1 205 ? -8.769 -6.021 8.761 1.00 95.62 205 LEU A C 1
ATOM 1597 O O . LEU A 1 205 ? -9.672 -5.328 9.221 1.00 95.62 205 LEU A O 1
ATOM 1601 N N . TYR A 1 206 ? -7.782 -6.490 9.524 1.00 95.38 206 TYR A N 1
ATOM 1602 C CA . TYR A 1 206 ? -7.653 -6.191 10.952 1.00 95.38 206 TYR A CA 1
ATOM 1603 C C . TYR A 1 206 ? -7.622 -4.681 11.268 1.00 95.38 206 TYR A C 1
ATOM 1605 O O . TYR A 1 206 ? -8.518 -4.220 11.983 1.00 95.38 206 TYR A O 1
ATOM 1613 N N . PRO A 1 207 ? -6.684 -3.872 10.735 1.00 94.19 207 PRO A N 1
ATOM 1614 C CA . PRO A 1 207 ? -6.670 -2.432 10.971 1.00 94.19 207 PRO A CA 1
ATOM 1615 C C . PRO A 1 207 ? -7.911 -1.731 10.409 1.00 94.19 207 PRO A C 1
ATOM 1617 O O . PRO A 1 207 ? -8.452 -0.851 11.073 1.00 94.19 207 PRO A O 1
ATOM 1620 N N . ILE A 1 208 ? -8.446 -2.162 9.261 1.00 93.62 208 ILE A N 1
ATOM 1621 C CA . ILE A 1 208 ? -9.706 -1.616 8.724 1.00 93.62 208 ILE A CA 1
ATOM 1622 C C . ILE A 1 208 ? -10.870 -1.881 9.693 1.00 93.62 208 ILE A C 1
ATOM 1624 O O . ILE A 1 208 ? -11.672 -0.989 9.972 1.00 93.62 208 ILE A O 1
ATOM 1628 N N . SER A 1 209 ? -10.932 -3.080 10.273 1.00 92.75 209 SER A N 1
ATOM 1629 C CA . SER A 1 209 ? -11.975 -3.505 11.213 1.00 92.75 209 SER A CA 1
ATOM 1630 C C . SER A 1 209 ? -11.897 -2.794 12.564 1.00 92.75 209 SER A C 1
ATOM 1632 O O . SER A 1 209 ? -12.880 -2.813 13.295 1.00 92.75 209 SER A O 1
ATOM 1634 N N . ARG A 1 210 ? -10.772 -2.145 12.905 1.00 90.81 210 ARG A N 1
ATOM 1635 C CA . ARG A 1 210 ? -10.650 -1.282 14.098 1.00 90.81 210 ARG A CA 1
ATOM 1636 C C . ARG A 1 210 ? -11.362 0.064 13.933 1.00 90.81 210 ARG A C 1
ATOM 1638 O O . ARG A 1 210 ? -11.602 0.746 14.927 1.00 90.81 210 ARG A O 1
ATOM 1645 N N . THR A 1 211 ? -11.674 0.470 12.703 1.00 88.81 211 THR A N 1
ATOM 1646 C CA . THR A 1 211 ? -12.341 1.751 12.430 1.00 88.81 211 THR A CA 1
ATOM 1647 C C . THR A 1 211 ? -13.828 1.714 12.793 1.00 88.81 211 THR A C 1
ATOM 1649 O O . THR A 1 211 ? -14.449 0.654 12.868 1.00 88.81 211 THR A O 1
ATOM 1652 N N . GLU A 1 212 ? -14.443 2.886 12.963 1.00 81.75 212 GLU A N 1
ATOM 1653 C CA . GLU A 1 212 ? -15.877 2.993 13.282 1.00 81.75 212 GLU A CA 1
ATOM 1654 C C . GLU A 1 212 ? -16.789 2.371 12.222 1.00 81.75 212 GLU A C 1
ATOM 1656 O O . GLU A 1 212 ? -17.828 1.810 12.566 1.00 81.75 212 GLU A O 1
ATOM 1661 N N . LYS A 1 213 ? -16.391 2.453 10.946 1.00 81.88 213 LYS A N 1
ATOM 1662 C CA . LYS A 1 213 ? -17.130 1.871 9.818 1.00 81.88 213 LYS A CA 1
ATOM 1663 C C . LYS A 1 213 ? -16.831 0.374 9.659 1.00 81.88 213 LYS A C 1
ATOM 1665 O O . LYS A 1 213 ? -17.712 -0.375 9.250 1.00 81.88 213 LYS A O 1
ATOM 1670 N N . GLY A 1 214 ? -15.629 -0.069 10.039 1.00 85.88 214 GLY A N 1
ATOM 1671 C CA . GLY A 1 214 ? -15.194 -1.461 9.914 1.00 85.88 214 GLY A CA 1
ATOM 1672 C C . GLY A 1 214 ? -15.749 -2.411 10.981 1.00 85.88 214 GLY A C 1
ATOM 1673 O O . GLY A 1 214 ? -16.077 -3.549 10.651 1.00 85.88 214 GLY A O 1
ATOM 1674 N N . ILE A 1 215 ? -15.914 -1.968 12.239 1.00 87.50 215 ILE A N 1
ATOM 1675 C CA . ILE A 1 215 ? -16.423 -2.833 13.329 1.00 87.50 215 ILE A CA 1
ATOM 1676 C C . ILE A 1 215 ? -17.792 -3.458 12.983 1.00 87.50 215 ILE A C 1
ATOM 1678 O O . ILE A 1 215 ? -17.932 -4.680 13.116 1.00 87.50 215 ILE A O 1
ATOM 1682 N N . PRO A 1 216 ? -18.814 -2.693 12.536 1.00 87.50 216 PRO A N 1
ATOM 1683 C CA . PRO A 1 216 ? -20.106 -3.265 12.163 1.00 87.50 216 PRO A CA 1
ATOM 1684 C C . PRO A 1 216 ? -19.986 -4.300 11.043 1.00 87.50 216 PRO A C 1
ATOM 1686 O O . PRO A 1 216 ? -20.580 -5.374 11.136 1.00 87.50 216 PRO A O 1
ATOM 1689 N N . GLU A 1 217 ? -19.182 -4.012 10.018 1.00 88.44 217 GLU A N 1
ATOM 1690 C CA . GLU A 1 217 ? -18.969 -4.917 8.890 1.00 88.44 217 GLU A CA 1
ATOM 1691 C C . GLU A 1 217 ? -18.329 -6.235 9.346 1.00 88.44 217 GLU A C 1
ATOM 1693 O O . GLU A 1 217 ? -18.851 -7.311 9.045 1.00 88.44 217 GLU A O 1
ATOM 1698 N N . ALA A 1 218 ? -17.280 -6.170 10.168 1.00 89.56 218 ALA A N 1
ATOM 1699 C CA . ALA A 1 218 ? -16.626 -7.352 10.722 1.00 89.56 218 ALA A CA 1
ATOM 1700 C C . ALA A 1 218 ? -17.583 -8.193 11.592 1.00 89.56 218 A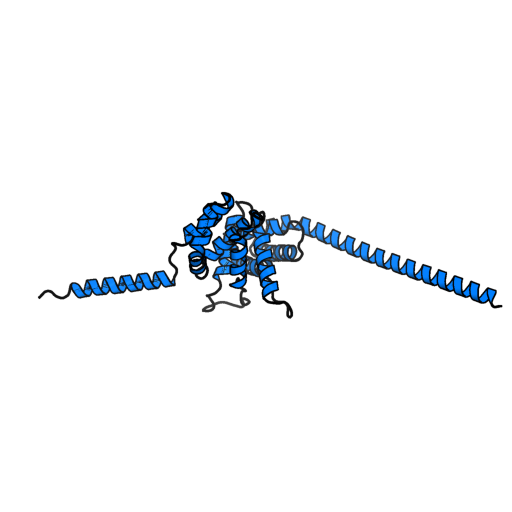LA A C 1
ATOM 1702 O O . ALA A 1 218 ? -17.591 -9.425 11.498 1.00 89.56 218 ALA A O 1
ATOM 1703 N N . ARG A 1 219 ? -18.474 -7.552 12.367 1.00 89.75 219 ARG A N 1
ATOM 1704 C CA . ARG A 1 219 ? -19.521 -8.247 13.141 1.00 89.75 219 ARG A CA 1
ATOM 1705 C C . ARG A 1 219 ? -20.494 -9.014 12.243 1.00 89.75 219 ARG A C 1
ATOM 1707 O O . ARG A 1 219 ? -20.848 -10.144 12.577 1.00 89.75 219 ARG A O 1
ATOM 1714 N N . THR A 1 220 ? -20.880 -8.472 11.082 1.00 91.69 220 THR A N 1
ATOM 1715 C CA . THR A 1 220 ? -21.750 -9.207 10.136 1.00 91.69 220 THR A CA 1
ATOM 1716 C C . THR A 1 220 ? -21.100 -10.487 9.597 1.00 91.69 220 THR A C 1
ATOM 1718 O O . THR A 1 220 ? -21.796 -11.440 9.241 1.00 91.69 220 THR A O 1
ATOM 1721 N N . ARG A 1 221 ? -19.762 -10.546 9.577 1.00 91.44 221 ARG A N 1
ATOM 1722 C CA . ARG A 1 221 ? -18.973 -11.672 9.055 1.00 91.44 221 ARG A CA 1
ATOM 1723 C C . ARG A 1 221 ? -18.497 -12.651 10.132 1.00 91.44 221 ARG A C 1
ATOM 1725 O O . ARG A 1 221 ? -17.836 -13.632 9.792 1.00 91.44 221 ARG A O 1
ATOM 1732 N N . ILE A 1 222 ? -18.883 -12.469 11.400 1.00 91.44 222 ILE A N 1
ATOM 1733 C CA . ILE A 1 222 ? -18.373 -13.255 12.540 1.00 91.44 222 ILE A CA 1
ATOM 1734 C C . ILE A 1 222 ? -18.497 -14.773 12.354 1.00 91.44 222 ILE A C 1
ATOM 1736 O O . ILE A 1 222 ? -17.550 -15.501 12.626 1.00 91.44 222 ILE A O 1
ATOM 1740 N N . ARG A 1 223 ? -19.620 -15.268 11.815 1.00 91.38 223 ARG A N 1
ATOM 1741 C CA . ARG A 1 223 ? -19.814 -16.712 11.575 1.00 91.38 223 ARG A CA 1
ATOM 1742 C C . ARG A 1 223 ? -18.829 -17.262 10.543 1.00 91.38 223 ARG A C 1
ATOM 1744 O O . ARG A 1 223 ? -18.373 -18.394 10.659 1.00 91.38 223 ARG A O 1
ATOM 1751 N N . SER A 1 224 ? -18.496 -16.455 9.535 1.00 91.81 224 SER A N 1
ATOM 1752 C CA . SER A 1 224 ? -17.520 -16.839 8.509 1.00 91.81 224 SER A CA 1
ATOM 1753 C C . SER A 1 224 ? -16.101 -16.834 9.080 1.00 91.81 224 SER A C 1
ATOM 1755 O O . SER A 1 224 ? -15.349 -17.764 8.818 1.00 91.81 224 SER A O 1
ATOM 1757 N N . LEU 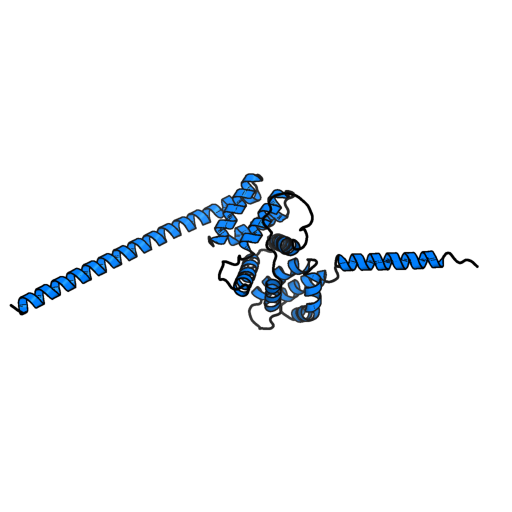A 1 225 ? -15.770 -15.854 9.929 1.00 90.50 225 LEU A N 1
ATOM 1758 C CA . LEU A 1 225 ? -14.507 -15.819 10.676 1.00 90.50 225 LEU A CA 1
ATOM 1759 C C . LEU A 1 225 ? -14.366 -17.015 11.631 1.00 90.50 225 LEU A C 1
ATOM 1761 O O . LEU A 1 225 ? -13.310 -17.632 11.683 1.00 90.50 225 LEU A O 1
ATOM 1765 N N . GLN A 1 226 ? -15.436 -17.396 12.334 1.00 91.06 226 GLN A N 1
ATOM 1766 C CA . GLN A 1 226 ? -15.443 -18.576 13.206 1.00 91.06 226 GLN A CA 1
ATOM 1767 C C . GLN A 1 226 ? -15.166 -19.866 12.431 1.00 91.06 226 GLN A C 1
ATOM 1769 O O . GLN A 1 226 ? -14.445 -20.729 12.919 1.00 91.06 226 GLN A O 1
ATOM 1774 N N . LYS A 1 227 ? -15.680 -19.986 11.200 1.00 90.88 227 LYS A N 1
ATOM 1775 C CA . LYS A 1 227 ? -15.375 -21.131 10.334 1.00 90.88 227 LYS A CA 1
ATOM 1776 C C . LYS A 1 227 ? -13.881 -21.207 9.991 1.00 90.88 227 LYS A C 1
ATOM 1778 O O . LYS A 1 227 ? -13.339 -22.304 9.948 1.00 90.88 227 LYS A O 1
ATOM 1783 N N . LYS A 1 228 ? -13.210 -20.060 9.816 1.00 88.81 228 LYS A N 1
ATOM 1784 C CA . LYS A 1 228 ? -11.762 -19.978 9.544 1.00 88.81 228 LYS A CA 1
ATOM 1785 C C . LYS A 1 228 ? -10.877 -20.421 10.707 1.00 88.81 228 LYS A C 1
ATOM 1787 O O . LYS A 1 228 ? -9.708 -20.701 10.487 1.00 88.81 228 LYS A O 1
ATOM 1792 N N . LEU A 1 229 ? -11.422 -20.554 11.916 1.00 88.81 229 LEU A N 1
ATOM 1793 C CA . LEU A 1 229 ? -10.688 -21.121 13.053 1.00 88.81 229 LEU A CA 1
ATOM 1794 C C . LEU A 1 229 ? -10.391 -22.617 12.885 1.00 88.81 229 LEU A C 1
ATOM 1796 O O . LEU A 1 229 ? -9.522 -23.139 13.574 1.00 88.81 229 LEU A O 1
ATOM 1800 N N . MET A 1 230 ? -11.111 -23.288 11.981 1.00 87.94 230 MET A N 1
ATOM 1801 C CA . MET A 1 230 ? -10.904 -24.697 11.644 1.00 87.94 230 MET A CA 1
ATOM 1802 C C . MET A 1 230 ? -9.930 -24.895 10.470 1.00 87.94 230 MET A C 1
ATOM 1804 O O . MET A 1 230 ? -9.630 -26.040 10.136 1.00 87.94 230 MET A O 1
ATOM 1808 N N . ASP A 1 231 ? -9.477 -23.808 9.832 1.00 86.88 231 ASP A N 1
ATOM 1809 C CA . ASP A 1 231 ? -8.490 -23.845 8.748 1.00 86.88 231 ASP A CA 1
ATOM 1810 C C . ASP A 1 231 ? -7.060 -23.948 9.344 1.00 86.88 231 ASP A C 1
ATOM 1812 O O . ASP A 1 231 ? -6.859 -24.279 10.515 1.00 86.88 231 ASP A O 1
ATOM 1816 N N . GLU A 1 232 ? -6.032 -23.677 8.537 1.00 88.25 232 GLU A N 1
ATOM 1817 C CA . GLU A 1 232 ? -4.635 -23.659 8.981 1.00 88.25 232 GLU A CA 1
ATOM 1818 C C . GLU A 1 232 ? -4.393 -22.694 10.163 1.00 88.25 232 GLU A C 1
ATOM 1820 O O . GLU A 1 232 ? -4.976 -21.604 10.210 1.00 88.25 232 GLU A O 1
ATOM 1825 N N . PRO A 1 233 ? -3.464 -23.020 11.085 1.00 90.38 233 PRO A N 1
ATOM 1826 C CA . PRO A 1 233 ? -3.245 -22.245 12.308 1.00 90.38 233 PRO A CA 1
ATOM 1827 C C . PRO A 1 233 ? -2.878 -20.782 12.033 1.00 90.38 233 PRO A C 1
ATOM 1829 O O . PRO A 1 233 ? -3.323 -19.891 12.753 1.00 90.38 233 PRO A O 1
ATOM 1832 N N . ALA A 1 234 ? -2.121 -20.510 10.966 1.00 90.56 234 ALA A N 1
ATOM 1833 C CA . ALA A 1 234 ? -1.754 -19.150 10.581 1.00 90.56 234 ALA A CA 1
ATOM 1834 C C . ALA A 1 234 ? -2.976 -18.300 10.179 1.00 90.56 234 ALA A C 1
ATOM 1836 O O . ALA A 1 234 ? -3.070 -17.134 10.557 1.00 90.56 234 ALA A O 1
ATOM 1837 N N . VAL A 1 235 ? -3.948 -18.889 9.474 1.00 91.81 235 VAL A N 1
ATOM 1838 C CA . VAL A 1 235 ? -5.209 -18.220 9.106 1.00 91.81 235 VAL A CA 1
ATOM 1839 C C . VAL A 1 235 ? -6.077 -18.006 10.346 1.00 91.81 235 VAL A C 1
ATOM 1841 O O . VAL A 1 235 ? -6.646 -16.928 10.527 1.00 91.81 235 VAL A O 1
ATOM 1844 N N . ALA A 1 236 ? -6.147 -19.011 11.224 1.00 92.25 236 ALA A N 1
ATOM 1845 C CA . ALA A 1 236 ? -6.913 -18.938 12.462 1.00 92.25 236 ALA A CA 1
ATOM 1846 C C . ALA A 1 236 ? -6.416 -17.813 13.386 1.00 92.25 236 ALA A C 1
ATOM 1848 O O . ALA A 1 236 ? -7.236 -17.076 13.935 1.00 92.25 236 ALA A O 1
ATOM 1849 N N . VAL A 1 237 ? -5.096 -17.625 13.520 1.00 93.00 237 VAL A N 1
ATOM 1850 C CA . VAL A 1 237 ? -4.508 -16.535 14.322 1.00 93.00 237 VAL A CA 1
ATOM 1851 C C . VAL A 1 237 ? -4.967 -15.166 13.822 1.00 93.00 237 VAL A C 1
ATOM 1853 O O . VAL A 1 237 ? -5.443 -14.356 14.617 1.00 93.00 237 VAL A O 1
ATOM 1856 N N . GLU A 1 238 ? -4.892 -14.905 12.516 1.00 93.50 238 GLU A N 1
ATOM 1857 C CA . GLU A 1 238 ? -5.308 -13.606 11.971 1.00 93.50 238 GLU A CA 1
ATOM 1858 C C . GLU A 1 238 ? -6.831 -13.405 12.073 1.00 93.50 238 GLU A C 1
ATOM 1860 O O . GLU A 1 238 ? -7.298 -12.312 12.400 1.00 93.50 238 GLU A O 1
ATOM 1865 N N . ALA A 1 239 ? -7.628 -14.466 11.898 1.00 93.12 239 ALA A N 1
ATOM 1866 C CA . ALA A 1 239 ? -9.072 -14.409 12.129 1.00 93.12 239 ALA A CA 1
ATOM 1867 C C . ALA A 1 239 ? -9.411 -14.084 13.599 1.00 93.12 239 ALA A C 1
ATOM 1869 O O . ALA A 1 239 ? -10.301 -13.270 13.862 1.00 93.12 239 ALA A O 1
ATOM 1870 N N . LEU A 1 240 ? -8.682 -14.659 14.564 1.00 93.19 240 LEU A N 1
ATOM 1871 C CA . LEU A 1 240 ? -8.848 -14.368 15.993 1.00 93.19 240 LEU A CA 1
ATOM 1872 C C . LEU A 1 240 ? -8.514 -12.917 16.341 1.00 93.19 240 LEU A C 1
ATOM 1874 O O . LEU A 1 240 ? -9.201 -12.334 17.180 1.00 93.19 240 LEU A O 1
ATOM 1878 N N . ARG A 1 241 ? -7.512 -12.312 15.691 1.00 93.31 241 ARG A N 1
ATOM 1879 C CA . ARG A 1 241 ? -7.188 -10.888 15.886 1.00 93.31 241 ARG A CA 1
ATOM 1880 C C . ARG A 1 241 ? -8.355 -9.981 15.504 1.00 93.31 241 ARG A C 1
ATOM 1882 O O . ARG A 1 241 ? -8.620 -9.009 16.199 1.00 93.31 241 ARG A O 1
ATOM 1889 N N . ILE A 1 242 ? -9.093 -10.311 14.443 1.00 93.19 242 ILE A N 1
ATOM 1890 C CA . ILE A 1 242 ? -10.310 -9.570 14.083 1.00 93.19 242 ILE A CA 1
ATOM 1891 C C . ILE A 1 242 ? -11.432 -9.848 15.089 1.00 93.19 242 ILE A C 1
ATOM 1893 O O . ILE A 1 242 ? -12.116 -8.921 15.512 1.00 93.19 242 ILE A O 1
ATOM 1897 N N . ILE A 1 243 ? -11.622 -11.103 15.510 1.00 92.19 243 ILE A N 1
ATOM 1898 C CA . ILE A 1 243 ? -12.668 -11.460 16.483 1.00 92.19 243 ILE A CA 1
ATOM 1899 C C . ILE A 1 243 ? -12.453 -10.741 17.826 1.00 92.19 243 ILE A C 1
ATOM 1901 O O . ILE A 1 243 ? -13.423 -10.280 18.432 1.00 92.19 243 ILE A O 1
ATOM 1905 N N . SER A 1 244 ? -11.204 -10.599 18.279 1.00 91.88 244 SER A N 1
ATOM 1906 C CA . SER A 1 244 ? -10.879 -10.003 19.581 1.00 91.88 244 SER A CA 1
ATOM 1907 C C . SER A 1 244 ? -11.302 -8.534 19.702 1.00 91.88 244 SER A C 1
ATOM 1909 O O . SER A 1 244 ? -11.645 -8.087 20.797 1.00 91.88 244 SER A O 1
ATOM 1911 N N . ILE A 1 245 ? -11.363 -7.798 18.588 1.00 90.31 245 ILE A N 1
ATOM 1912 C CA . ILE A 1 245 ? -11.761 -6.383 18.564 1.00 90.31 245 ILE A CA 1
ATOM 1913 C C . ILE A 1 245 ? -13.270 -6.170 18.363 1.00 90.31 245 ILE A C 1
ATOM 1915 O O . ILE A 1 245 ? -13.742 -5.040 18.495 1.00 90.31 245 ILE A O 1
ATOM 1919 N N . LEU A 1 246 ? -14.066 -7.215 18.101 1.00 86.25 246 LEU A N 1
ATOM 1920 C CA . LEU A 1 246 ? -15.506 -7.064 17.818 1.00 86.25 246 LEU A CA 1
ATOM 1921 C C . LEU A 1 246 ? -16.325 -6.588 19.026 1.00 86.25 246 LEU A C 1
ATOM 1923 O O . LEU A 1 246 ? -17.365 -5.947 18.849 1.00 86.25 246 LEU A O 1
ATOM 1927 N N . ASN A 1 247 ? -15.846 -6.865 20.241 1.00 77.81 247 ASN A N 1
ATOM 1928 C CA . ASN A 1 247 ? -16.476 -6.423 21.488 1.00 77.81 247 ASN A CA 1
ATOM 1929 C C . ASN A 1 247 ? -16.229 -4.938 21.793 1.00 77.81 247 ASN A C 1
ATOM 1931 O O . ASN A 1 247 ? -16.793 -4.407 22.749 1.00 77.81 247 ASN A O 1
ATOM 1935 N N . THR A 1 248 ? -15.407 -4.251 20.998 1.00 76.38 248 THR A N 1
ATOM 1936 C CA . THR A 1 248 ? -15.128 -2.829 21.202 1.00 76.38 248 THR A CA 1
ATOM 1937 C C . THR A 1 248 ? -16.371 -2.010 20.832 1.00 76.38 248 THR A C 1
ATOM 1939 O O . THR A 1 248 ? -16.843 -2.114 19.697 1.00 76.38 248 THR A O 1
ATOM 1942 N N . PRO A 1 249 ? -16.937 -1.202 21.751 1.00 67.19 249 PRO A N 1
ATOM 1943 C CA . PRO A 1 249 ? -18.142 -0.436 21.458 1.00 67.19 249 PRO A CA 1
ATOM 1944 C C . PRO A 1 249 ? -17.828 0.732 20.518 1.00 67.19 249 PRO A C 1
ATOM 1946 O O . PRO A 1 249 ? -16.857 1.470 20.734 1.00 67.19 249 PRO A O 1
ATOM 1949 N N . THR A 1 250 ? -18.669 0.932 19.501 1.00 72.94 250 THR A N 1
ATOM 1950 C CA . THR A 1 250 ? -18.545 2.060 18.559 1.00 72.94 250 THR A CA 1
ATOM 1951 C C . THR A 1 250 ? -18.852 3.396 19.252 1.00 72.94 250 THR A C 1
ATOM 1953 O O . THR A 1 250 ? -19.451 3.430 20.331 1.00 72.94 250 THR A O 1
ATOM 1956 N N . LYS A 1 251 ? -18.459 4.541 18.665 1.00 67.38 251 LYS A N 1
ATOM 1957 C CA . LYS A 1 251 ? -18.797 5.866 19.236 1.00 67.38 251 LYS A CA 1
ATOM 1958 C C . LYS A 1 251 ? -20.313 6.057 19.390 1.00 67.38 251 LYS A C 1
ATOM 1960 O O . LYS A 1 251 ? -20.755 6.580 20.412 1.00 67.38 251 LYS A O 1
ATOM 1965 N N . GLN A 1 252 ? -21.097 5.567 18.428 1.00 62.00 252 GLN A N 1
ATOM 1966 C CA . GLN A 1 252 ? -22.560 5.584 18.475 1.00 62.00 252 GLN A CA 1
ATOM 1967 C C . GLN A 1 252 ? -23.098 4.754 19.652 1.00 62.00 252 GLN A C 1
ATOM 1969 O O . GLN A 1 252 ? -23.902 5.252 20.438 1.00 62.00 252 GLN A O 1
ATOM 1974 N N . GLU A 1 253 ? -22.581 3.537 19.851 1.00 63.19 253 GLU A N 1
ATOM 1975 C CA . GLU A 1 253 ? -22.954 2.673 20.980 1.00 63.19 253 GLU A CA 1
ATOM 1976 C C . GLU A 1 253 ? -22.559 3.282 22.327 1.00 63.19 253 GLU A C 1
ATOM 1978 O O . GLU A 1 253 ? -23.350 3.267 23.266 1.00 63.19 253 GLU A O 1
ATOM 1983 N N . LYS A 1 254 ? -21.374 3.897 22.428 1.00 69.00 254 LYS A N 1
ATOM 1984 C CA . LYS A 1 254 ? -20.954 4.633 23.634 1.00 69.00 254 LYS A CA 1
ATOM 1985 C C . LYS A 1 254 ? -21.913 5.786 23.952 1.00 69.00 254 LYS A C 1
ATOM 1987 O O . LYS A 1 254 ? -22.188 6.032 25.126 1.00 69.00 254 LYS A O 1
ATOM 1992 N N . GLY A 1 255 ? -22.429 6.476 22.932 1.00 62.59 255 GLY A N 1
ATOM 1993 C CA . GLY A 1 255 ? -23.449 7.518 23.073 1.00 62.59 255 GLY A CA 1
ATOM 1994 C C . GLY A 1 255 ? -24.776 6.969 23.600 1.00 62.59 255 GLY A C 1
ATOM 1995 O O . GLY A 1 255 ? -25.301 7.482 24.588 1.00 62.59 255 GLY A O 1
ATOM 1996 N N . SER A 1 256 ? -25.272 5.879 23.012 1.00 62.56 256 SER A N 1
ATOM 1997 C CA . SER A 1 256 ? -26.503 5.205 23.446 1.00 62.56 256 SER A CA 1
ATOM 1998 C C . SER A 1 256 ? -26.387 4.610 24.851 1.00 62.56 256 SER A C 1
ATOM 2000 O O . SER A 1 256 ? -27.303 4.762 25.650 1.00 62.56 256 SER A O 1
ATOM 2002 N N . ILE A 1 257 ? -25.248 4.007 25.204 1.00 61.56 257 ILE A N 1
ATOM 2003 C CA . ILE A 1 257 ? -24.985 3.487 26.554 1.00 61.56 257 ILE A CA 1
ATOM 2004 C C . ILE A 1 257 ? -24.953 4.631 27.572 1.00 61.56 257 ILE A C 1
ATOM 2006 O O . ILE A 1 257 ? -25.553 4.508 28.637 1.00 61.56 257 ILE A O 1
ATOM 2010 N N . ARG A 1 258 ? -24.323 5.775 27.256 1.00 57.59 258 ARG A N 1
ATOM 2011 C CA . ARG A 1 258 ? -24.372 6.966 28.127 1.00 57.59 258 ARG A CA 1
ATOM 2012 C C . ARG A 1 258 ? -25.781 7.528 28.263 1.00 57.59 258 ARG A C 1
ATOM 2014 O O . ARG A 1 258 ? -26.141 7.964 29.351 1.00 57.59 258 ARG A O 1
ATOM 2021 N N . PHE A 1 259 ? -26.563 7.535 27.187 1.00 54.19 259 PHE A N 1
ATOM 2022 C CA . PHE A 1 259 ? -27.951 7.983 27.220 1.00 54.19 259 PHE A CA 1
ATOM 2023 C C . PHE A 1 259 ? -28.803 7.060 28.096 1.00 54.19 259 PHE A C 1
ATOM 2025 O O . PHE A 1 259 ? -29.455 7.534 29.018 1.00 54.19 259 PHE A O 1
ATOM 2032 N N . ILE A 1 260 ? -28.704 5.742 27.908 1.00 59.31 260 ILE A N 1
ATOM 2033 C CA . ILE A 1 260 ? -29.386 4.739 28.735 1.00 59.31 260 ILE A CA 1
ATOM 2034 C C . ILE A 1 260 ? -28.941 4.847 30.197 1.00 59.31 260 ILE A C 1
ATOM 2036 O O . ILE A 1 260 ? -29.791 4.835 31.083 1.00 59.31 260 ILE A O 1
ATOM 2040 N N . ALA A 1 261 ? -27.644 5.018 30.472 1.00 56.44 261 ALA A N 1
ATOM 2041 C CA . ALA A 1 261 ? -27.113 5.223 31.822 1.00 56.44 261 ALA A CA 1
ATOM 2042 C C . ALA A 1 261 ? -27.634 6.523 32.465 1.00 56.44 261 ALA A C 1
ATOM 2044 O O . ALA A 1 261 ? -27.970 6.537 33.646 1.00 56.44 261 ALA A O 1
ATOM 2045 N N . ARG A 1 262 ? -27.769 7.609 31.691 1.00 55.34 262 ARG A N 1
ATOM 2046 C CA . ARG A 1 262 ? -28.365 8.874 32.153 1.00 55.34 262 ARG A CA 1
ATOM 2047 C C . ARG A 1 262 ? -29.868 8.752 32.397 1.00 55.34 262 ARG A C 1
ATOM 2049 O O . ARG A 1 262 ? -30.344 9.239 33.415 1.00 55.34 262 ARG A O 1
ATOM 2056 N N . CYS A 1 263 ? -30.605 8.067 31.525 1.00 55.28 263 CYS A N 1
ATOM 2057 C CA . CYS A 1 263 ? -32.032 7.801 31.711 1.00 55.28 263 CYS A CA 1
ATOM 2058 C C . CYS A 1 263 ? -32.286 6.890 32.919 1.00 55.28 263 CYS A C 1
ATOM 2060 O O . CYS A 1 263 ? -33.187 7.153 33.709 1.00 55.28 263 CYS A O 1
ATOM 2062 N N . SER A 1 264 ? -31.471 5.853 33.116 1.00 55.28 264 SER A N 1
ATOM 2063 C CA . SER A 1 264 ? -31.588 4.962 34.277 1.00 55.28 264 SER A CA 1
ATOM 2064 C C . SER A 1 264 ? -31.140 5.628 35.583 1.00 55.28 264 SER A C 1
ATOM 2066 O O . SER A 1 264 ? -31.743 5.365 36.624 1.00 55.28 264 SER A O 1
ATOM 2068 N N . ALA A 1 265 ? -30.175 6.554 35.543 1.00 57.28 265 ALA A N 1
ATOM 2069 C CA . ALA A 1 265 ? -29.883 7.438 36.670 1.00 57.28 265 ALA A CA 1
ATOM 2070 C C . ALA A 1 265 ? -31.076 8.358 36.983 1.00 57.28 265 ALA A C 1
ATOM 2072 O O . ALA A 1 265 ? -31.506 8.400 38.128 1.00 57.28 265 ALA A O 1
ATOM 2073 N N . PHE A 1 266 ? -31.678 9.003 35.978 1.00 55.12 266 PHE A N 1
ATOM 2074 C CA . PHE A 1 266 ? -32.841 9.886 36.140 1.00 55.12 266 PHE A CA 1
ATOM 2075 C C . PHE A 1 266 ? -34.083 9.167 36.705 1.00 55.12 266 PHE A C 1
ATOM 2077 O O . PHE A 1 266 ? -34.773 9.702 37.573 1.00 55.12 266 PHE A O 1
ATOM 2084 N N . ILE A 1 267 ? -34.341 7.923 36.282 1.00 58.41 267 ILE A N 1
ATOM 2085 C CA . ILE A 1 267 ? -35.420 7.078 36.828 1.00 58.41 267 ILE A CA 1
ATOM 2086 C C . ILE A 1 267 ? -35.144 6.687 38.292 1.00 58.41 267 ILE A C 1
ATOM 2088 O O . ILE A 1 267 ? -36.072 6.579 39.092 1.00 58.41 267 ILE A O 1
ATOM 2092 N N . ARG A 1 268 ? -33.875 6.489 38.680 1.00 54.22 268 ARG A N 1
ATOM 2093 C CA . ARG A 1 268 ? -33.512 6.233 40.084 1.00 54.22 268 ARG A CA 1
ATOM 2094 C C . ARG A 1 268 ? -33.668 7.476 40.958 1.00 54.22 268 ARG A C 1
ATOM 2096 O O . ARG A 1 268 ? -34.140 7.337 42.078 1.00 54.22 268 ARG A O 1
ATOM 2103 N N . THR A 1 269 ? -33.337 8.670 40.465 1.00 55.06 269 THR A N 1
ATOM 2104 C CA . THR A 1 269 ? -33.496 9.912 41.242 1.00 55.06 269 THR A CA 1
ATOM 2105 C C . THR A 1 269 ? -34.962 10.296 41.438 1.00 55.06 269 THR A C 1
ATOM 2107 O O . THR A 1 269 ? -35.325 10.790 42.499 1.00 55.06 269 THR A O 1
ATOM 2110 N N . THR A 1 270 ? -35.820 10.034 40.448 1.00 55.69 270 THR A N 1
ATOM 2111 C CA . THR A 1 270 ? -37.264 10.329 40.529 1.00 55.69 270 THR A CA 1
ATOM 2112 C C . THR A 1 270 ? -38.029 9.364 41.437 1.00 55.69 270 THR A C 1
ATOM 2114 O O . THR A 1 270 ? -39.002 9.775 42.055 1.00 55.69 270 THR A O 1
ATOM 2117 N N . ARG A 1 271 ? -37.562 8.119 41.621 1.00 50.97 271 ARG A N 1
ATOM 2118 C CA . ARG A 1 271 ? -38.141 7.179 42.606 1.00 50.97 271 ARG A CA 1
ATOM 2119 C C . ARG A 1 271 ? -37.757 7.453 44.066 1.00 50.97 271 ARG A C 1
ATOM 2121 O O . ARG A 1 271 ? -38.359 6.858 44.949 1.00 50.97 271 ARG A O 1
ATOM 2128 N N . CYS A 1 272 ? -36.781 8.322 44.331 1.00 50.66 272 CYS A N 1
ATOM 2129 C CA . CYS A 1 272 ? -36.380 8.694 4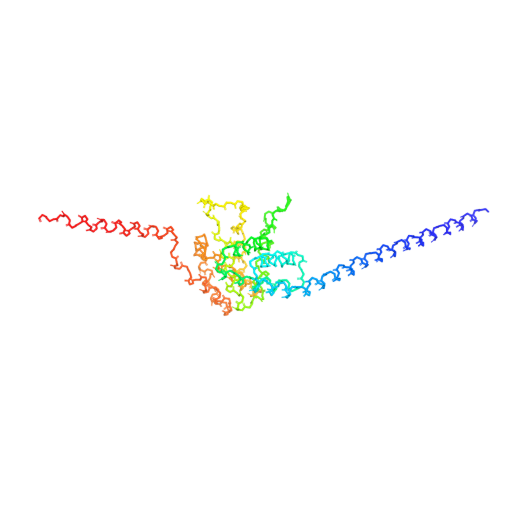5.694 1.00 50.66 272 CYS A CA 1
ATOM 2130 C C . CYS A 1 272 ? -37.067 9.975 46.208 1.00 50.66 272 CYS A C 1
ATOM 2132 O O . CYS A 1 272 ? -36.744 10.422 47.305 1.00 50.66 272 CYS A O 1
ATOM 2134 N N . LEU A 1 273 ? -37.973 10.577 45.426 1.00 48.75 273 LEU A N 1
ATOM 2135 C CA . LEU A 1 273 ? -38.661 11.830 45.766 1.00 48.75 273 LEU A CA 1
ATOM 2136 C C . LEU A 1 273 ? -40.140 11.666 46.154 1.00 48.75 273 LEU A C 1
ATOM 2138 O O . LEU A 1 273 ? -40.786 12.678 46.395 1.00 48.75 273 LEU A O 1
ATOM 2142 N N . ASP A 1 274 ? -40.637 10.435 46.313 1.00 52.59 274 ASP A N 1
ATOM 2143 C CA . ASP A 1 274 ? -41.935 10.180 46.955 1.00 52.59 274 ASP A CA 1
ATOM 2144 C C . ASP A 1 274 ? -41.754 9.418 48.280 1.00 52.59 274 ASP A C 1
ATOM 2146 O O . ASP A 1 274 ? -41.787 8.185 48.305 1.00 52.59 274 ASP A O 1
ATOM 2150 N N . PRO A 1 275 ? -41.562 10.125 49.407 1.00 46.56 275 PRO A N 1
ATOM 2151 C CA . PRO A 1 275 ? -41.944 9.639 50.718 1.00 46.56 275 PRO A CA 1
ATOM 2152 C C . PRO A 1 275 ? -43.319 10.227 51.069 1.00 46.56 275 PRO A C 1
ATOM 2154 O O . PRO A 1 275 ? -43.420 11.353 51.557 1.00 46.56 275 PRO A O 1
ATOM 2157 N N . SER A 1 276 ? -44.375 9.466 50.787 1.00 46.56 276 SER A N 1
ATOM 2158 C CA . SER A 1 276 ? -45.667 9.589 51.476 1.00 46.56 276 SER A CA 1
ATOM 2159 C C . SER A 1 276 ? -45.655 8.764 52.754 1.00 46.56 276 SER A C 1
ATOM 2161 O O . SER A 1 276 ? -45.217 7.594 52.649 1.00 46.56 276 SER A O 1
#